Protein AF-A0A928VYR8-F1 (afdb_monomer)

InterPro domains:
  IPR002110 Ankyrin repeat [PF00023] (157-186)
  IPR002110 Ankyrin repeat [PF12796] (56-154)
  IPR002110 Ankyrin repeat [PF12796] (220-304)
  IPR002110 Ankyrin repeat [PR01415] (83-98)
  IPR002110 Ankyrin repeat [PR01415] (139-153)
  IPR002110 Ankyrin repeat [PS50088] (82-114)
  IPR002110 Ankyrin repeat [PS50088] (276-302)
  IPR002110 Ankyrin repeat [SM00248] (82-111)
  IPR002110 Ankyrin repeat [SM00248] (119-152)
  IPR002110 Ankyrin repeat [SM00248] (156-183)
  IPR002110 Ankyrin repeat [SM00248] (213-242)
  IPR002110 Ankyrin repeat [SM00248] (243-272)
  IPR002110 Ankyrin repeat [SM00248] (276-305)
  IPR036770 Ankyrin repeat-containing domain superfamily [G3DSA:1.25.40.20] (27-131)
  IPR036770 Ankyrin repeat-containing domain superfamily [G3DSA:1.25.40.20] (132-214)
  IPR036770 Ankyrin repeat-containing domain superfamily [G3DSA:1.25.40.20] (215-347)
  IPR036770 Ankyrin repeat-containing domain superfamily [SSF48403] (54-321)

Solvent-accessible surface area (backbone atoms only — not comparable to full-atom values): 17643 Å² total; per-residue (Å²): 89,64,71,30,13,60,66,35,34,60,73,58,24,64,64,40,52,84,74,50,57,77,66,60,39,52,51,40,70,75,40,28,64,57,36,23,53,48,29,48,50,31,58,58,27,64,67,41,61,56,28,43,54,37,31,53,24,22,54,71,50,35,49,71,56,36,55,49,42,47,74,74,63,40,59,49,66,39,42,23,53,70,20,39,26,27,47,34,37,6,26,34,52,49,26,60,72,38,36,50,56,34,46,77,68,66,28,61,48,66,55,44,20,69,21,97,92,47,37,34,41,23,22,58,24,34,32,30,46,31,89,64,33,87,57,35,40,59,52,49,52,53,42,42,78,69,64,27,61,57,70,49,54,22,78,62,36,40,31,26,68,50,39,12,58,81,39,58,59,30,45,52,38,41,51,74,69,65,36,71,61,67,59,47,26,74,86,64,47,32,47,55,63,74,34,46,71,74,43,32,55,52,38,53,76,73,66,39,67,70,81,60,42,61,34,56,49,43,33,58,34,25,50,70,52,39,58,70,60,44,57,58,46,60,74,73,69,49,54,59,50,43,74,42,16,39,26,46,26,35,5,25,48,64,54,27,47,72,47,38,54,50,43,47,76,69,68,31,57,57,70,38,28,33,96,43,36,50,24,22,45,27,39,6,24,29,60,16,30,46,71,42,33,54,52,37,48,76,72,67,32,62,57,76,56,60,17,67,50,100,78,46,45,23,18,50,53,29,11,49,50,32,52,71,68,60,83,52,88,95,45,40,23,70,60,43,36,53,52,46,50,50,52,53,58,60,70,72,56,132

Sequence (350 aa):
IMSAARGGHQAVYDYLYPLVDDETRRCADKHGQKEIAYAIKRKARAVNKLAEKLGDAAVYGKLAQVRQLLAEGADPNAINECGKSPLILAAMYGHMAVMGALLDAGADPNLGSDEDNSQGHTALMEVSGSFWVSNRAEAIGFLVERGADVNARNDSGQTALFAAGSHTDAVKALIAAGADVDIRDNEGNTVMMLGTWAVQQLLRRAGASEEGLNDVALVDVARQGDLAKLEELLQTGVNVNYSDGIALVAAAGEGHLAIVDRLIRSGADVNLGWKTGLTPIADAAYQGYLDVVERLLSAGANPFQRCFDDESNDALDYARTGQAEGHHPGKDHAAIIDRLSQLKASSVQP

Nearest PDB structures (foldseek):
  5le8-assembly2_B  TM=5.062E-01  e=3.956E-14  synthetic construct
  6mok-assembly1_A-2  TM=5.123E-01  e=3.867E-13  synthetic construct
  7uzu-assembly1_A  TM=4.903E-01  e=9.518E-11  Homo sapiens
  8csl-assembly1_A  TM=4.524E-01  e=2.349E-10  Homo sapiens
  5hry-assembly3_D  TM=4.138E-01  e=6.019E-06  synthetic construct

Structure (mmCIF, N/CA/C/O backbone):
data_AF-A0A928VYR8-F1
#
_entry.id   AF-A0A928VYR8-F1
#
loop_
_atom_site.group_PDB
_atom_site.id
_atom_site.type_symbol
_atom_site.label_atom_id
_atom_site.label_alt_id
_atom_site.label_comp_id
_atom_site.label_asym_id
_atom_site.label_entity_id
_atom_site.label_seq_id
_atom_site.pdbx_PDB_ins_code
_atom_site.Cartn_x
_atom_site.Cartn_y
_atom_site.Cartn_z
_atom_site.occupancy
_atom_site.B_iso_or_equiv
_atom_site.auth_seq_id
_atom_site.auth_comp_id
_atom_site.auth_asym_id
_atom_site.auth_atom_id
_atom_site.pdbx_PDB_model_num
ATOM 1 N N . ILE A 1 1 ? 14.442 -11.883 20.493 1.00 86.50 1 ILE A N 1
ATOM 2 C CA . ILE A 1 1 ? 14.281 -12.871 19.397 1.00 86.50 1 ILE A CA 1
ATOM 3 C C . ILE A 1 1 ? 14.236 -12.223 18.004 1.00 86.50 1 ILE A C 1
ATOM 5 O O . ILE A 1 1 ? 15.016 -12.625 17.150 1.00 86.50 1 ILE A O 1
ATOM 9 N N . MET A 1 2 ? 13.440 -11.169 17.775 1.00 83.94 2 MET A N 1
ATOM 10 C CA . MET A 1 2 ? 13.335 -10.511 16.457 1.00 83.94 2 MET A CA 1
ATOM 11 C C . MET A 1 2 ? 14.639 -9.878 15.943 1.00 83.94 2 MET A C 1
ATOM 13 O O . MET A 1 2 ? 14.923 -9.961 14.755 1.00 83.94 2 MET A O 1
ATOM 17 N N . SER A 1 3 ? 15.505 -9.342 16.809 1.00 84.50 3 SER A N 1
ATOM 18 C CA . SER A 1 3 ? 16.840 -8.882 16.378 1.00 84.50 3 SER A CA 1
ATOM 19 C C . SER A 1 3 ? 17.724 -10.027 15.866 1.00 84.50 3 SER A C 1
ATOM 21 O O . SER A 1 3 ? 18.484 -9.843 14.918 1.00 84.50 3 SER A O 1
ATOM 23 N N . ALA A 1 4 ? 17.600 -11.227 16.449 1.00 87.56 4 ALA A N 1
ATOM 24 C CA . ALA A 1 4 ? 18.275 -12.420 15.937 1.00 87.56 4 ALA A CA 1
ATOM 25 C C . ALA A 1 4 ? 17.691 -12.841 14.580 1.00 87.56 4 ALA A C 1
ATOM 27 O O . ALA A 1 4 ? 18.456 -13.221 13.694 1.00 87.56 4 ALA A O 1
ATOM 28 N N . ALA A 1 5 ? 16.371 -12.691 14.400 1.00 86.44 5 ALA A N 1
ATOM 29 C CA . ALA A 1 5 ? 15.699 -12.922 13.124 1.00 86.44 5 ALA A CA 1
ATOM 30 C C . ALA A 1 5 ? 16.218 -11.983 12.022 1.00 86.44 5 ALA A C 1
ATOM 32 O O . ALA A 1 5 ? 16.741 -12.453 11.017 1.00 86.44 5 ALA A O 1
ATOM 33 N N . ARG A 1 6 ? 16.209 -10.665 12.270 1.00 84.38 6 ARG A N 1
ATOM 34 C CA . ARG A 1 6 ? 16.727 -9.623 11.357 1.00 84.38 6 ARG A CA 1
ATOM 35 C C . ARG A 1 6 ? 18.206 -9.799 11.002 1.00 84.38 6 ARG A C 1
ATOM 37 O O . ARG A 1 6 ? 18.649 -9.440 9.911 1.00 84.38 6 ARG A O 1
ATOM 44 N N . GLY A 1 7 ? 18.991 -10.343 11.933 1.00 83.94 7 GLY A N 1
ATOM 45 C CA . GLY A 1 7 ? 20.395 -10.689 11.715 1.00 83.94 7 GLY A CA 1
ATOM 46 C C . GLY A 1 7 ? 20.607 -12.026 10.996 1.00 83.94 7 GLY A C 1
ATOM 47 O O . GLY A 1 7 ? 21.746 -12.363 10.669 1.00 83.94 7 GLY A O 1
ATOM 48 N N . GLY A 1 8 ? 19.554 -12.810 10.749 1.00 87.12 8 GLY A N 1
ATOM 49 C CA . GLY A 1 8 ? 19.642 -14.153 10.169 1.00 87.12 8 GLY A CA 1
ATOM 50 C C . GLY A 1 8 ? 20.411 -15.131 11.058 1.00 87.12 8 GLY A C 1
ATOM 51 O O . GLY A 1 8 ? 21.107 -16.014 10.561 1.00 87.12 8 GLY A O 1
ATOM 52 N N . HIS A 1 9 ? 20.371 -14.930 12.375 1.00 90.81 9 HIS A N 1
ATOM 53 C CA . HIS A 1 9 ? 21.040 -15.778 13.356 1.00 90.81 9 HIS A CA 1
ATOM 54 C C . HIS A 1 9 ? 20.101 -16.907 13.793 1.00 90.81 9 HIS A C 1
ATOM 56 O O . HIS A 1 9 ? 19.643 -16.913 14.935 1.00 90.81 9 HIS A O 1
ATOM 62 N N . GLN A 1 10 ? 19.828 -17.859 12.891 1.00 90.94 10 GLN A N 1
ATOM 63 C CA . GLN A 1 10 ? 18.889 -18.972 13.115 1.00 90.94 10 GLN A CA 1
ATOM 64 C C . GLN A 1 10 ? 19.117 -19.665 14.469 1.00 90.94 10 GLN A C 1
ATOM 66 O O . GLN A 1 10 ? 18.195 -19.779 15.262 1.00 90.94 10 GLN A O 1
ATOM 71 N N . ALA A 1 11 ? 20.365 -20.012 14.798 1.00 92.12 11 ALA A N 1
ATOM 72 C CA . ALA A 1 11 ? 20.688 -20.687 16.058 1.00 92.12 11 ALA A CA 1
ATOM 73 C C . ALA A 1 11 ? 20.354 -19.854 17.314 1.00 92.12 11 ALA A C 1
ATOM 75 O O . ALA A 1 11 ? 19.929 -20.399 18.329 1.00 92.12 11 ALA A O 1
ATOM 76 N N . VAL A 1 12 ? 20.534 -18.529 17.256 1.00 93.12 12 VAL A N 1
ATOM 77 C CA . VAL A 1 12 ? 20.177 -17.626 18.365 1.00 93.12 12 VAL A CA 1
ATOM 78 C C . VAL A 1 12 ? 18.660 -17.469 18.447 1.00 93.12 12 VAL A C 1
ATOM 80 O O . VAL A 1 12 ? 18.108 -17.410 19.542 1.00 93.12 12 VAL A O 1
ATOM 83 N N . TYR A 1 13 ? 17.979 -17.417 17.302 1.00 92.38 13 TYR A N 1
ATOM 84 C CA . TYR A 1 13 ? 16.523 -17.373 17.243 1.00 92.38 13 TYR A CA 1
ATOM 85 C C . TYR A 1 13 ? 15.902 -18.640 17.850 1.00 92.38 13 TYR A C 1
ATOM 87 O O . TYR A 1 13 ? 15.104 -18.519 18.775 1.00 92.38 13 TYR A O 1
ATOM 95 N N . ASP A 1 14 ? 16.339 -19.826 17.417 1.00 92.88 14 ASP A N 1
ATOM 96 C CA . ASP A 1 14 ? 15.838 -21.124 17.892 1.00 92.88 14 ASP A CA 1
ATOM 97 C C . ASP A 1 14 ? 16.074 -21.315 19.398 1.00 92.88 14 ASP A C 1
ATOM 99 O O . ASP A 1 14 ? 15.225 -21.861 20.098 1.00 92.88 14 ASP A O 1
ATOM 103 N N . TYR A 1 15 ? 17.205 -20.819 19.916 1.00 95.12 15 TYR A N 1
ATOM 104 C CA . TYR A 1 15 ? 17.504 -20.842 21.350 1.00 95.12 15 TYR A CA 1
ATOM 105 C C . TYR A 1 15 ? 16.582 -19.923 22.164 1.00 95.12 15 TYR A C 1
ATOM 107 O O . TYR A 1 15 ? 16.147 -20.286 23.255 1.00 95.12 15 TYR A O 1
ATOM 115 N N . LEU A 1 16 ? 16.286 -18.723 21.653 1.00 92.56 16 LEU A N 1
ATOM 116 C CA . LEU A 1 16 ? 15.434 -17.751 22.344 1.00 92.56 16 LEU A CA 1
ATOM 117 C C . LEU A 1 16 ? 13.939 -18.083 22.223 1.00 92.56 16 LEU A C 1
ATOM 119 O O . LEU A 1 16 ? 13.177 -17.729 23.115 1.00 92.56 16 LEU A O 1
ATOM 123 N N . TYR A 1 17 ? 13.515 -18.756 21.152 1.00 91.56 17 TYR A N 1
ATOM 124 C CA . TYR A 1 17 ? 12.115 -19.073 20.845 1.00 91.56 17 TYR A CA 1
ATOM 125 C C . TYR A 1 17 ? 11.321 -19.764 21.973 1.00 91.56 17 TYR A C 1
ATOM 127 O O . TYR A 1 17 ? 10.223 -19.300 22.288 1.00 91.56 17 TYR A O 1
ATOM 135 N N . PRO A 1 18 ? 11.826 -20.814 22.646 1.00 93.81 18 PRO A N 1
ATOM 136 C CA . PRO A 1 18 ? 11.100 -21.428 23.759 1.00 93.81 18 PRO A CA 1
ATOM 137 C C . PRO A 1 18 ? 11.124 -20.587 25.047 1.00 93.81 18 PRO A C 1
ATOM 139 O O . PRO A 1 18 ? 10.396 -20.906 25.982 1.00 93.81 18 PRO A O 1
ATOM 142 N N . LEU A 1 19 ? 11.964 -19.547 25.125 1.00 93.88 19 LEU A N 1
ATOM 143 C CA . LEU A 1 19 ? 12.176 -18.743 26.336 1.00 93.88 19 LEU A CA 1
ATOM 144 C C . LEU A 1 19 ? 11.312 -17.475 26.392 1.00 93.88 19 LEU A C 1
ATOM 146 O O . LEU A 1 19 ? 11.285 -16.815 27.428 1.00 93.88 19 LEU A O 1
ATOM 150 N N . VAL A 1 20 ? 10.647 -17.110 25.294 1.00 88.12 20 VAL A N 1
ATOM 151 C CA . VAL A 1 20 ? 9.772 -15.930 25.236 1.00 88.12 20 VAL A CA 1
ATOM 152 C C . VAL A 1 20 ? 8.334 -16.277 25.625 1.00 88.12 20 VAL A C 1
ATOM 154 O O . VAL A 1 20 ? 7.904 -17.427 25.481 1.00 88.12 20 VAL A O 1
ATOM 157 N N . ASP A 1 21 ? 7.590 -15.283 26.107 1.00 87.19 21 ASP A N 1
ATOM 158 C CA . ASP A 1 21 ? 6.158 -15.397 26.395 1.00 87.19 21 ASP A CA 1
ATOM 159 C C . ASP A 1 21 ? 5.322 -15.715 25.135 1.00 87.19 21 ASP A C 1
ATOM 161 O O . ASP A 1 21 ? 5.787 -15.597 23.997 1.00 87.19 21 ASP A O 1
ATOM 165 N N . ASP A 1 22 ? 4.075 -16.151 25.336 1.00 80.44 22 ASP A N 1
ATOM 166 C CA . ASP A 1 22 ? 3.181 -16.593 24.255 1.00 80.44 22 ASP A CA 1
ATOM 167 C C . ASP A 1 22 ? 2.814 -15.472 23.266 1.00 80.44 22 ASP A C 1
ATOM 169 O O . ASP A 1 22 ? 2.430 -15.753 22.128 1.00 80.44 22 ASP A O 1
ATOM 173 N N . GLU A 1 23 ? 2.917 -14.209 23.674 1.00 71.88 23 GLU A N 1
ATOM 174 C CA . GLU A 1 23 ? 2.618 -13.048 22.835 1.00 71.88 23 GLU A CA 1
ATOM 175 C C . GLU A 1 23 ? 3.792 -12.746 21.893 1.00 71.88 23 GLU A C 1
ATOM 177 O O . GLU A 1 23 ? 3.632 -12.705 20.670 1.00 71.88 23 GLU A O 1
ATOM 182 N N . THR A 1 24 ? 5.006 -12.690 22.439 1.00 78.12 24 THR A N 1
ATOM 183 C CA . THR A 1 24 ? 6.257 -12.593 21.682 1.00 78.12 24 THR A CA 1
ATOM 184 C C . THR A 1 24 ? 6.424 -13.782 20.734 1.00 78.12 24 THR A C 1
ATOM 186 O O . THR A 1 24 ? 6.906 -13.621 19.608 1.00 78.12 24 THR A O 1
ATOM 189 N N . ARG A 1 25 ? 5.993 -14.979 21.153 1.00 84.50 25 ARG A N 1
ATOM 190 C CA . ARG A 1 25 ? 6.019 -16.182 20.316 1.00 84.50 25 ARG A CA 1
ATOM 191 C C . ARG A 1 25 ? 5.102 -16.058 19.100 1.00 84.50 25 ARG A C 1
ATOM 193 O O . ARG A 1 25 ? 5.552 -16.342 17.997 1.00 84.50 25 ARG A O 1
ATOM 200 N N . ARG A 1 26 ? 3.884 -15.523 19.254 1.00 76.62 26 ARG A N 1
ATOM 201 C CA . ARG A 1 26 ? 2.980 -15.250 18.117 1.00 76.62 26 ARG A CA 1
ATOM 202 C C . ARG A 1 26 ? 3.593 -14.291 17.095 1.00 76.62 26 ARG A C 1
ATOM 204 O O . ARG A 1 26 ? 3.458 -14.509 15.892 1.00 76.62 26 ARG A O 1
ATOM 211 N N . CYS A 1 27 ? 4.279 -13.242 17.551 1.00 69.94 27 CYS A N 1
ATOM 212 C CA . CYS A 1 27 ? 4.993 -12.324 16.657 1.00 69.94 27 CYS A CA 1
ATOM 213 C C . CYS A 1 27 ? 6.134 -13.041 15.912 1.00 69.94 27 CYS A C 1
ATOM 215 O O . CYS A 1 27 ? 6.281 -12.919 14.691 1.00 69.94 27 CYS A O 1
ATOM 217 N N . ALA A 1 28 ? 6.903 -13.852 16.640 1.00 80.75 28 ALA A N 1
ATOM 218 C CA . ALA A 1 28 ? 7.974 -14.662 16.083 1.00 80.75 28 ALA A CA 1
ATOM 219 C C . ALA A 1 28 ? 7.455 -15.679 15.045 1.00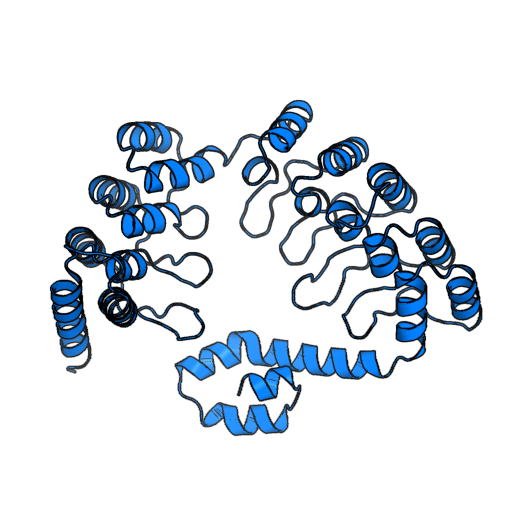 80.75 28 ALA A C 1
ATOM 221 O O . ALA A 1 28 ? 8.068 -15.802 13.987 1.00 80.75 28 ALA A O 1
ATOM 222 N N . ASP A 1 29 ? 6.313 -16.323 15.289 1.00 79.06 29 ASP A N 1
ATOM 223 C CA . ASP A 1 29 ? 5.654 -17.242 14.352 1.00 79.06 29 ASP A CA 1
ATOM 224 C C . ASP A 1 29 ? 5.202 -16.545 13.068 1.00 79.06 29 ASP A C 1
ATOM 226 O O . ASP A 1 29 ? 5.363 -17.071 11.966 1.00 79.06 29 ASP A O 1
ATOM 230 N N . LYS A 1 30 ? 4.657 -15.333 13.197 1.00 73.38 30 LYS A N 1
ATOM 231 C CA . LYS A 1 30 ? 4.101 -14.580 12.069 1.00 73.38 30 LYS A CA 1
ATOM 232 C C . LYS A 1 30 ? 5.182 -13.995 11.155 1.00 73.38 30 LYS A C 1
ATOM 234 O O . LYS A 1 30 ? 5.012 -13.977 9.933 1.00 73.38 30 LYS A O 1
ATOM 239 N N . HIS A 1 31 ? 6.285 -13.516 11.732 1.00 76.81 31 HIS A N 1
ATOM 240 C CA . HIS A 1 31 ? 7.292 -12.733 11.004 1.00 76.81 31 HIS A CA 1
ATOM 241 C C . HIS A 1 31 ? 8.704 -13.302 11.091 1.00 76.81 31 HIS A C 1
ATOM 243 O O . HIS A 1 31 ? 9.465 -13.185 10.137 1.00 76.81 31 HIS A O 1
ATOM 249 N N . GLY A 1 32 ? 9.073 -13.934 12.204 1.00 81.44 32 GLY A N 1
ATOM 250 C CA . GLY A 1 32 ? 10.455 -14.321 12.486 1.00 81.44 32 GLY A CA 1
ATOM 251 C C . GLY A 1 32 ? 11.060 -15.250 11.436 1.00 81.44 32 GLY A C 1
ATOM 252 O O . GLY A 1 32 ? 12.189 -15.024 11.015 1.00 81.44 32 GLY A O 1
ATOM 253 N N . GLN A 1 33 ? 10.299 -16.225 10.935 1.00 79.31 33 GLN A N 1
ATOM 254 C CA . GLN A 1 33 ? 10.770 -17.101 9.854 1.00 79.31 33 GLN A CA 1
ATOM 255 C C . GLN A 1 33 ? 10.998 -16.341 8.540 1.00 79.31 33 GLN A C 1
ATOM 257 O O . GLN A 1 33 ? 11.998 -16.568 7.859 1.00 79.31 33 GLN A O 1
ATOM 262 N N . LYS A 1 34 ? 10.106 -15.400 8.203 1.00 83.31 34 LYS A N 1
ATOM 263 C CA . LYS A 1 34 ? 10.259 -14.543 7.017 1.00 83.31 34 LYS A CA 1
ATOM 264 C C . LYS A 1 34 ? 11.494 -13.649 7.148 1.00 83.31 34 LYS A C 1
ATOM 266 O O . LYS A 1 34 ? 12.333 -13.644 6.258 1.00 83.31 34 LYS A O 1
ATOM 271 N N . GLU A 1 35 ? 11.651 -12.978 8.287 1.00 83.56 35 GLU A N 1
ATOM 272 C CA . GLU A 1 35 ? 12.800 -12.119 8.606 1.00 83.56 35 GLU A CA 1
ATOM 273 C C . GLU A 1 35 ? 14.136 -12.869 8.514 1.00 83.56 35 GLU A C 1
ATOM 275 O O . GLU A 1 35 ? 15.098 -12.366 7.931 1.00 83.56 35 GLU A O 1
ATOM 280 N N . ILE A 1 36 ? 14.202 -14.101 9.034 1.00 85.12 36 ILE A N 1
ATOM 281 C CA . ILE A 1 36 ? 15.411 -14.926 8.914 1.00 85.12 36 ILE A CA 1
ATOM 282 C C . ILE A 1 36 ? 15.678 -15.281 7.454 1.00 85.12 36 ILE A C 1
ATOM 284 O O . ILE A 1 36 ? 16.813 -15.137 6.992 1.00 85.12 36 ILE A O 1
ATOM 288 N N . ALA A 1 37 ? 14.652 -15.714 6.719 1.00 84.50 37 ALA A N 1
ATOM 289 C CA . ALA A 1 37 ? 14.786 -16.029 5.303 1.00 84.50 37 ALA A CA 1
ATOM 290 C C . ALA A 1 37 ? 15.308 -14.818 4.508 1.00 84.50 37 ALA A C 1
ATOM 292 O O . ALA A 1 37 ? 16.239 -14.971 3.714 1.00 84.50 37 ALA A O 1
ATOM 293 N N . TYR A 1 38 ? 14.802 -13.609 4.774 1.00 83.75 38 TYR A N 1
ATOM 294 C CA . TYR A 1 38 ? 15.296 -12.376 4.152 1.00 83.75 38 TYR A CA 1
ATOM 295 C C . TYR A 1 38 ? 16.733 -12.060 4.537 1.00 83.75 38 TYR A C 1
ATOM 297 O O . TYR A 1 38 ? 17.559 -11.786 3.668 1.00 83.75 38 TYR A O 1
ATOM 305 N N . ALA A 1 39 ? 17.084 -12.159 5.817 1.00 84.75 39 ALA A N 1
ATOM 306 C CA . ALA A 1 39 ? 18.447 -11.908 6.263 1.00 84.75 39 ALA A CA 1
ATOM 307 C C . ALA A 1 39 ? 19.456 -12.883 5.628 1.00 84.75 39 ALA A C 1
ATOM 309 O O . ALA A 1 39 ? 20.569 -12.479 5.280 1.00 84.75 39 ALA A O 1
ATOM 310 N N . ILE A 1 40 ? 19.066 -14.147 5.432 1.00 83.38 40 ILE A N 1
ATOM 311 C CA . ILE A 1 40 ? 19.859 -15.150 4.711 1.00 83.38 40 ILE A CA 1
ATOM 312 C C . ILE A 1 40 ? 19.987 -14.771 3.231 1.00 83.38 40 ILE A C 1
ATOM 314 O O . ILE A 1 40 ? 21.107 -14.730 2.716 1.00 83.38 40 ILE A O 1
ATOM 318 N N . LYS A 1 41 ? 18.876 -14.437 2.558 1.00 84.88 41 LYS A N 1
ATOM 319 C CA . LYS A 1 41 ? 18.882 -13.978 1.159 1.00 84.88 41 LYS A CA 1
ATOM 320 C C . LYS A 1 41 ? 19.785 -12.755 0.974 1.00 84.88 41 LYS A C 1
ATOM 322 O O . LYS A 1 41 ? 20.649 -12.770 0.103 1.00 84.88 41 LYS A O 1
ATOM 327 N N . ARG A 1 42 ? 19.650 -11.726 1.816 1.00 84.56 42 ARG A N 1
ATOM 328 C CA . ARG A 1 42 ? 20.462 -10.498 1.770 1.00 84.56 42 ARG A CA 1
ATOM 329 C C . ARG A 1 42 ? 21.951 -10.796 1.931 1.00 84.56 42 ARG A C 1
ATOM 331 O O . ARG A 1 42 ? 22.757 -10.311 1.144 1.00 84.56 42 ARG A O 1
ATOM 338 N N . LYS A 1 43 ? 22.321 -11.650 2.893 1.00 84.56 43 LYS A N 1
ATOM 339 C CA . LYS A 1 43 ? 23.713 -12.104 3.059 1.00 84.56 43 LYS A CA 1
ATOM 340 C C . LYS A 1 43 ? 24.231 -12.839 1.825 1.00 84.56 43 LYS A C 1
ATOM 342 O O . LYS A 1 43 ? 25.387 -12.650 1.467 1.00 84.56 43 LYS A O 1
ATOM 347 N N . ALA A 1 44 ? 23.399 -13.653 1.174 1.00 83.94 44 ALA A N 1
ATOM 348 C CA . ALA A 1 44 ? 23.775 -14.330 -0.064 1.00 83.94 44 ALA A CA 1
ATOM 349 C C . ALA A 1 44 ? 23.993 -13.334 -1.219 1.00 83.94 44 ALA A C 1
ATOM 351 O O . ALA A 1 44 ? 24.993 -13.439 -1.929 1.00 83.94 44 ALA A O 1
ATOM 352 N N . ARG A 1 45 ? 23.111 -12.335 -1.368 1.00 85.69 45 ARG A N 1
ATOM 353 C CA . ARG A 1 45 ? 23.219 -11.280 -2.394 1.00 85.69 45 ARG A CA 1
ATOM 354 C C . ARG A 1 45 ? 24.453 -10.398 -2.198 1.00 85.69 45 ARG A C 1
ATOM 356 O O . ARG A 1 45 ? 25.168 -10.170 -3.164 1.00 85.69 45 ARG A O 1
ATOM 363 N N . ALA A 1 46 ? 24.781 -10.017 -0.961 1.00 80.50 46 ALA A N 1
ATOM 364 C CA . ALA A 1 46 ? 25.951 -9.185 -0.643 1.00 80.50 46 ALA A CA 1
ATOM 365 C C . ALA A 1 46 ? 27.301 -9.800 -1.081 1.00 80.50 46 ALA A C 1
ATOM 367 O O . ALA A 1 46 ? 28.310 -9.106 -1.214 1.00 80.50 46 ALA A O 1
ATOM 368 N N . VAL A 1 47 ? 27.351 -11.116 -1.321 1.00 83.69 47 VAL A N 1
ATOM 369 C CA . VAL A 1 47 ? 28.548 -11.793 -1.848 1.00 83.69 47 VAL A CA 1
ATOM 370 C C . VAL A 1 47 ? 28.673 -11.622 -3.373 1.00 83.69 47 VAL A C 1
ATOM 372 O O . VAL A 1 47 ? 29.772 -11.760 -3.922 1.00 83.69 47 VAL A O 1
ATOM 375 N N . ASN A 1 48 ? 27.592 -11.260 -4.071 1.00 86.00 48 ASN A N 1
ATOM 376 C CA . ASN A 1 48 ? 27.557 -11.054 -5.516 1.00 86.00 48 ASN A CA 1
ATOM 377 C C . ASN A 1 48 ? 28.121 -9.682 -5.925 1.00 86.00 48 ASN A C 1
ATOM 379 O O . ASN A 1 48 ? 27.411 -8.762 -6.324 1.00 86.00 48 A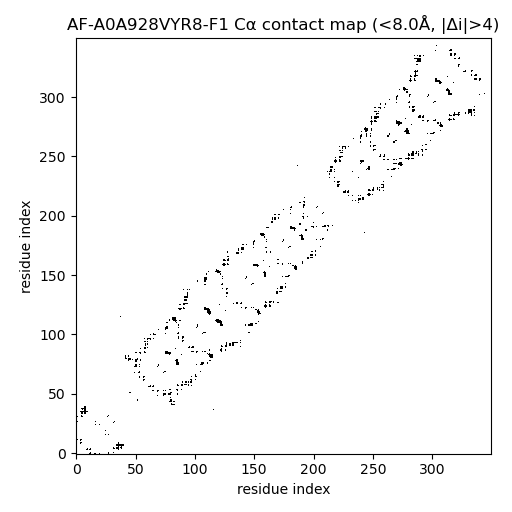SN A O 1
ATOM 383 N N . LYS A 1 49 ? 29.452 -9.567 -5.891 1.00 88.06 49 LYS A N 1
ATOM 384 C CA . LYS A 1 49 ? 30.175 -8.328 -6.224 1.00 88.06 49 LYS A CA 1
ATOM 385 C C . LYS A 1 49 ? 29.893 -7.782 -7.629 1.00 88.06 49 LYS A C 1
ATOM 387 O O . LYS A 1 49 ? 30.080 -6.587 -7.841 1.00 88.06 49 LYS A O 1
ATOM 392 N N . LEU A 1 50 ? 29.543 -8.631 -8.600 1.00 88.94 50 LEU A N 1
ATOM 393 C CA . LEU A 1 50 ? 29.231 -8.173 -9.960 1.00 88.94 50 LEU A CA 1
ATOM 394 C C . LEU A 1 50 ? 27.852 -7.513 -10.017 1.00 88.94 50 LEU A C 1
ATOM 396 O O . LEU A 1 50 ? 27.741 -6.450 -10.622 1.00 88.94 50 LEU A O 1
ATOM 400 N N . ALA A 1 51 ? 26.851 -8.085 -9.340 1.00 90.06 51 ALA A N 1
ATOM 401 C CA . ALA A 1 51 ? 25.531 -7.472 -9.211 1.00 90.06 51 ALA A CA 1
ATOM 402 C C . ALA A 1 51 ? 25.604 -6.123 -8.487 1.00 90.06 51 ALA A C 1
ATOM 404 O O . ALA A 1 51 ? 25.023 -5.156 -8.967 1.00 90.06 51 ALA A O 1
ATOM 405 N N . GLU A 1 52 ? 26.398 -6.024 -7.414 1.00 92.50 52 GLU A N 1
ATOM 406 C CA . GLU A 1 52 ? 26.612 -4.750 -6.710 1.00 92.50 52 GLU A CA 1
ATOM 407 C C . GLU A 1 52 ? 27.219 -3.682 -7.624 1.00 92.50 52 GLU A C 1
ATOM 409 O O . GLU A 1 52 ? 26.673 -2.592 -7.768 1.00 92.50 52 GLU A O 1
ATOM 414 N N . LYS A 1 53 ? 28.308 -4.007 -8.334 1.00 94.75 53 LYS A N 1
ATOM 415 C CA . LYS A 1 53 ? 28.942 -3.059 -9.266 1.00 94.75 53 LYS A CA 1
ATOM 416 C C . LYS A 1 53 ? 28.013 -2.642 -10.402 1.00 94.75 53 LYS A C 1
ATOM 418 O O . LYS A 1 53 ? 28.052 -1.486 -10.824 1.00 94.75 53 LYS A O 1
ATOM 423 N N . LEU A 1 54 ? 27.227 -3.581 -10.931 1.00 96.31 54 LEU A N 1
ATOM 424 C CA . LEU A 1 54 ? 26.272 -3.301 -11.999 1.00 96.31 54 LEU A CA 1
ATOM 425 C C . LEU A 1 54 ? 25.124 -2.427 -11.482 1.00 96.31 54 LEU A C 1
ATOM 427 O O . LEU A 1 54 ? 24.751 -1.470 -12.158 1.00 96.31 54 LEU A O 1
ATOM 431 N N . GLY A 1 55 ? 24.634 -2.701 -10.272 1.00 95.19 55 GLY A N 1
ATOM 432 C CA . GLY A 1 55 ? 23.657 -1.882 -9.563 1.00 95.19 55 GLY A CA 1
ATOM 433 C C . GLY A 1 55 ? 24.158 -0.459 -9.323 1.00 95.19 55 GLY A C 1
ATOM 434 O O . GLY A 1 55 ? 23.492 0.486 -9.731 1.00 95.19 55 GLY A O 1
ATOM 435 N N . ASP A 1 56 ? 25.365 -0.286 -8.779 1.00 95.38 56 ASP A N 1
ATOM 436 C CA . ASP A 1 56 ? 25.993 1.029 -8.585 1.00 95.38 56 ASP A CA 1
ATOM 437 C C . ASP A 1 56 ? 26.131 1.792 -9.908 1.00 95.38 56 ASP A C 1
ATOM 439 O O . ASP A 1 56 ? 25.793 2.974 -10.015 1.00 95.38 56 ASP A O 1
ATOM 443 N N . ALA A 1 57 ? 26.628 1.124 -10.952 1.00 97.38 57 ALA A N 1
ATOM 444 C CA . ALA A 1 57 ? 26.755 1.734 -12.269 1.00 97.38 57 ALA A CA 1
ATOM 445 C C . ALA A 1 57 ? 25.387 2.157 -12.828 1.00 97.38 57 ALA A C 1
ATOM 447 O O . ALA A 1 57 ? 25.301 3.205 -13.474 1.00 97.38 57 ALA A O 1
ATOM 448 N N . ALA A 1 58 ? 24.333 1.384 -12.549 1.00 97.50 58 ALA A N 1
ATOM 449 C CA . ALA A 1 58 ? 22.971 1.707 -12.937 1.00 97.50 58 ALA A CA 1
ATOM 450 C C . ALA A 1 58 ? 22.396 2.895 -12.156 1.00 97.50 58 ALA A C 1
ATOM 452 O O . ALA A 1 58 ? 21.870 3.808 -12.788 1.00 97.50 58 ALA A O 1
ATOM 453 N N . VAL A 1 59 ? 22.577 2.937 -10.831 1.00 96.19 59 VAL A N 1
ATOM 454 C CA . VAL A 1 59 ? 22.164 4.046 -9.948 1.00 96.19 59 VAL A CA 1
ATOM 455 C C . VAL A 1 59 ? 22.778 5.372 -10.379 1.00 96.19 59 VAL A C 1
ATOM 457 O O . VAL A 1 59 ? 22.097 6.388 -10.396 1.00 96.19 59 VAL A O 1
ATOM 460 N N . TYR A 1 60 ? 24.064 5.376 -10.734 1.00 96.19 60 TYR A N 1
ATOM 461 C CA . TYR A 1 60 ? 24.776 6.598 -11.119 1.00 96.19 60 TYR A CA 1
ATOM 462 C C . TYR A 1 60 ? 24.723 6.900 -12.624 1.00 96.19 60 TYR A C 1
ATOM 464 O O . TYR A 1 60 ? 25.450 7.778 -13.098 1.00 96.19 60 TYR A O 1
ATOM 472 N N . GLY A 1 61 ? 23.943 6.147 -13.404 1.00 96.44 61 GLY A N 1
ATOM 473 C CA . GLY A 1 61 ? 23.784 6.391 -14.839 1.00 96.44 61 GLY A CA 1
ATOM 474 C C . GLY A 1 61 ? 25.060 6.170 -15.663 1.00 96.44 61 GLY A C 1
ATOM 475 O O . GLY A 1 61 ? 25.215 6.737 -16.747 1.00 96.44 61 GLY A O 1
ATOM 476 N N . LYS A 1 62 ? 26.011 5.363 -15.173 1.00 98.00 62 LYS A N 1
ATOM 477 C CA . LYS A 1 62 ? 27.332 5.152 -15.790 1.00 98.00 62 LYS A CA 1
ATOM 478 C C . LYS A 1 62 ? 27.255 4.159 -16.951 1.00 98.00 62 LYS A C 1
ATOM 480 O O . LYS A 1 62 ? 27.780 3.050 -16.875 1.00 98.00 62 LYS A O 1
ATOM 485 N N . LEU A 1 63 ? 26.655 4.581 -18.064 1.00 98.12 63 LEU A N 1
ATOM 486 C CA . LEU A 1 63 ? 26.405 3.748 -19.249 1.00 98.12 63 LEU A CA 1
ATOM 487 C C . LEU A 1 63 ? 27.624 2.944 -19.732 1.00 98.12 63 LEU A C 1
ATOM 489 O O . LEU A 1 63 ? 27.499 1.763 -20.046 1.00 98.12 63 LEU A O 1
ATOM 493 N N . ALA A 1 64 ? 28.804 3.569 -19.794 1.00 97.81 64 ALA A N 1
ATOM 494 C CA . ALA A 1 64 ? 30.021 2.887 -20.237 1.00 97.81 64 ALA A CA 1
ATOM 495 C C . ALA A 1 64 ? 30.411 1.731 -19.300 1.00 97.81 64 ALA A C 1
ATOM 497 O O . ALA A 1 64 ? 30.784 0.660 -19.772 1.00 97.81 64 ALA A O 1
ATOM 498 N N . GLN A 1 65 ? 30.267 1.926 -17.984 1.00 97.69 65 GLN A N 1
ATOM 499 C CA . GLN A 1 65 ? 30.551 0.889 -16.990 1.00 97.69 65 GLN A CA 1
ATOM 500 C C . GLN A 1 65 ? 29.510 -0.226 -17.036 1.00 97.69 65 GLN A C 1
ATOM 502 O O . GLN A 1 65 ? 29.883 -1.391 -16.986 1.00 97.69 65 GLN A O 1
ATOM 507 N N . VAL A 1 66 ? 28.228 0.110 -17.212 1.00 98.25 66 VAL A N 1
ATOM 508 C CA . VAL A 1 66 ? 27.158 -0.885 -17.395 1.00 98.25 66 VAL A CA 1
ATOM 509 C C . VAL A 1 66 ? 27.466 -1.790 -18.589 1.00 98.25 66 VAL A C 1
ATOM 511 O O . VAL A 1 66 ? 27.490 -3.006 -18.445 1.00 98.25 66 VAL A O 1
ATOM 514 N N . ARG A 1 67 ? 27.791 -1.216 -19.755 1.00 98.00 67 ARG A N 1
ATOM 515 C CA . ARG A 1 67 ? 28.133 -2.002 -20.955 1.00 98.00 67 ARG A CA 1
ATOM 516 C C . ARG A 1 67 ? 29.365 -2.879 -20.752 1.00 98.00 67 ARG A C 1
ATOM 518 O O . ARG A 1 67 ? 29.373 -4.016 -21.211 1.00 98.00 67 ARG A O 1
ATOM 525 N N . GLN A 1 68 ? 30.386 -2.359 -20.073 1.00 97.62 68 GLN A N 1
ATOM 526 C CA . GLN A 1 68 ? 31.579 -3.132 -19.745 1.00 97.62 68 GLN A CA 1
ATOM 527 C C . GLN A 1 68 ? 31.239 -4.325 -18.840 1.00 97.62 68 GLN A C 1
ATOM 529 O O . GLN A 1 68 ? 31.612 -5.446 -19.161 1.00 97.62 68 GLN A O 1
ATOM 534 N N . LEU A 1 69 ? 30.503 -4.103 -17.748 1.00 97.00 69 LEU A N 1
ATOM 535 C CA . LEU A 1 69 ? 30.138 -5.152 -16.791 1.00 97.00 69 LEU A CA 1
ATOM 536 C C . LEU A 1 69 ? 29.259 -6.236 -17.432 1.00 97.00 69 LEU A C 1
ATOM 538 O O . LEU A 1 69 ? 29.476 -7.420 -17.191 1.00 97.00 69 LEU A O 1
ATOM 542 N N . LEU A 1 70 ? 28.320 -5.851 -18.300 1.00 96.75 70 LEU A N 1
ATOM 543 C CA . LEU A 1 70 ? 27.519 -6.800 -19.081 1.00 96.75 70 LEU A CA 1
ATOM 544 C C . LEU A 1 70 ? 28.396 -7.629 -20.035 1.00 96.75 70 LEU A C 1
ATOM 546 O O . LEU A 1 70 ? 28.217 -8.839 -20.142 1.00 96.75 70 LEU A O 1
ATOM 550 N N . ALA A 1 71 ? 29.392 -7.013 -20.683 1.00 95.75 71 ALA A N 1
ATOM 551 C CA . ALA A 1 71 ? 30.353 -7.724 -21.531 1.00 95.75 71 ALA A CA 1
ATOM 552 C C . ALA A 1 71 ? 31.291 -8.656 -20.736 1.00 95.75 71 ALA A C 1
ATOM 554 O O . ALA A 1 71 ? 31.741 -9.670 -21.265 1.00 95.75 71 ALA A O 1
ATOM 555 N N . GLU A 1 72 ? 31.558 -8.342 -19.465 1.00 95.00 72 GLU A N 1
ATOM 556 C CA . GLU A 1 72 ? 32.271 -9.208 -18.514 1.00 95.00 72 GLU A CA 1
ATOM 557 C C . GLU A 1 72 ? 31.400 -10.372 -17.992 1.00 95.00 72 GLU A C 1
ATOM 559 O O . GLU A 1 72 ? 31.892 -11.220 -17.247 1.00 95.00 72 GLU A O 1
ATOM 564 N N . GLY A 1 73 ? 30.128 -10.448 -18.402 1.00 92.75 73 GLY A N 1
ATOM 565 C CA . GLY A 1 73 ? 29.202 -11.519 -18.039 1.00 92.75 73 GLY A CA 1
ATOM 566 C C . GLY A 1 73 ? 28.397 -11.255 -16.767 1.00 92.75 73 GLY A C 1
ATOM 567 O O . GLY A 1 73 ? 27.887 -12.204 -16.173 1.00 92.75 73 GLY A O 1
ATOM 568 N N . ALA A 1 74 ? 28.286 -9.998 -16.320 1.00 95.06 74 ALA A N 1
ATOM 569 C CA . ALA A 1 74 ? 27.345 -9.652 -15.260 1.00 95.06 74 ALA A CA 1
ATOM 570 C C . ALA A 1 74 ? 25.910 -9.953 -15.719 1.00 95.06 74 ALA A C 1
ATOM 572 O O . ALA A 1 74 ? 25.487 -9.509 -16.786 1.00 95.06 74 ALA A O 1
ATOM 573 N N . ASP A 1 75 ? 25.170 -10.701 -14.904 1.00 95.69 75 ASP A N 1
ATOM 574 C CA . ASP A 1 75 ? 23.769 -11.016 -15.168 1.00 95.69 75 ASP A CA 1
ATOM 575 C C . ASP A 1 75 ? 22.908 -9.744 -15.013 1.00 95.69 75 ASP A C 1
ATOM 577 O O . ASP A 1 75 ? 22.868 -9.174 -13.916 1.00 95.69 75 ASP A O 1
ATOM 581 N N . PRO A 1 76 ? 22.217 -9.279 -16.075 1.00 96.25 76 PRO A N 1
ATOM 582 C CA . PRO A 1 76 ? 21.385 -8.076 -16.025 1.00 96.25 76 PRO A CA 1
ATOM 583 C C . PRO A 1 76 ? 20.175 -8.199 -15.085 1.00 96.25 76 PRO A C 1
ATOM 585 O O . PRO A 1 76 ? 19.584 -7.176 -14.738 1.00 96.25 76 PRO A O 1
ATOM 588 N N . ASN A 1 77 ? 19.820 -9.417 -14.664 1.00 96.62 77 ASN A N 1
ATOM 589 C CA . ASN A 1 77 ? 18.709 -9.707 -13.756 1.00 96.62 77 ASN A CA 1
ATOM 590 C C . ASN A 1 77 ? 19.157 -9.985 -12.315 1.00 96.62 77 ASN A C 1
ATOM 592 O O . ASN A 1 77 ? 18.318 -10.188 -11.435 1.00 96.62 77 ASN A O 1
ATOM 596 N N . ALA A 1 78 ? 20.463 -9.981 -12.039 1.00 93.00 78 ALA A N 1
ATOM 597 C CA . ALA A 1 78 ? 20.952 -10.226 -10.692 1.00 93.00 78 ALA A CA 1
ATOM 598 C C . ALA A 1 78 ? 20.587 -9.064 -9.758 1.00 93.00 78 ALA A C 1
ATOM 600 O O . ALA A 1 78 ? 21.031 -7.934 -9.947 1.00 93.00 78 ALA A O 1
ATOM 601 N N . ILE A 1 79 ? 19.800 -9.356 -8.723 1.00 91.19 79 ILE A N 1
ATOM 602 C CA . ILE A 1 79 ? 19.413 -8.379 -7.703 1.00 91.19 79 ILE A CA 1
ATOM 603 C C . ILE A 1 79 ? 20.554 -8.107 -6.711 1.00 91.19 79 ILE A C 1
ATOM 605 O O . ILE A 1 79 ? 21.276 -9.026 -6.311 1.00 91.19 79 ILE A O 1
ATOM 609 N N . ASN A 1 80 ? 20.698 -6.847 -6.300 1.00 90.19 80 ASN A N 1
ATOM 610 C CA . ASN A 1 80 ? 21.692 -6.416 -5.312 1.00 90.19 80 ASN A CA 1
ATOM 611 C C . ASN A 1 80 ? 21.276 -6.758 -3.866 1.00 90.19 80 ASN A C 1
ATOM 613 O O . ASN A 1 80 ? 20.223 -7.357 -3.624 1.00 90.19 80 ASN A O 1
ATOM 617 N N . GLU A 1 81 ? 22.079 -6.363 -2.878 1.00 86.44 81 GLU A N 1
ATOM 618 C CA . GLU A 1 81 ? 21.806 -6.588 -1.455 1.00 86.44 81 GLU A CA 1
ATOM 619 C C . GLU A 1 81 ? 20.459 -6.009 -1.003 1.00 86.44 81 GLU A C 1
ATOM 621 O O . GLU A 1 81 ? 19.779 -6.617 -0.174 1.00 86.44 81 GLU A O 1
ATOM 626 N N . CYS A 1 82 ? 20.026 -4.903 -1.613 1.00 85.31 82 CYS A N 1
ATOM 627 C CA . CYS A 1 82 ? 18.728 -4.278 -1.365 1.00 85.31 82 CYS A CA 1
ATOM 628 C C . CYS A 1 82 ? 17.563 -5.008 -2.049 1.00 85.31 82 CYS A C 1
ATOM 630 O O . CYS A 1 82 ? 16.418 -4.644 -1.829 1.00 85.31 82 CYS A O 1
ATOM 632 N N . GLY A 1 83 ? 17.822 -6.025 -2.876 1.00 90.94 83 GLY A N 1
ATOM 633 C CA . GLY A 1 83 ? 16.782 -6.781 -3.576 1.00 90.94 83 GLY A CA 1
ATOM 634 C C . GLY A 1 83 ? 16.282 -6.140 -4.864 1.00 90.94 83 GLY A C 1
ATOM 635 O O . GLY A 1 83 ? 15.203 -6.495 -5.327 1.00 90.94 83 GLY A O 1
ATOM 636 N N . LYS A 1 84 ? 17.046 -5.223 -5.464 1.00 93.94 84 LYS A N 1
ATOM 637 C CA . LYS A 1 84 ? 16.670 -4.531 -6.703 1.00 93.94 84 LYS A CA 1
ATOM 638 C C . LYS A 1 84 ? 17.538 -4.977 -7.869 1.00 93.94 84 LYS A C 1
ATOM 640 O O . LYS A 1 84 ? 18.748 -5.140 -7.720 1.00 93.94 84 LYS A O 1
ATOM 645 N N . SER A 1 85 ? 16.921 -5.150 -9.035 1.00 96.06 85 SER A N 1
ATOM 646 C CA . SER A 1 85 ? 17.650 -5.399 -10.278 1.00 96.06 85 SER A CA 1
ATOM 647 C C . SER A 1 85 ? 18.319 -4.108 -10.774 1.00 96.06 85 SER A C 1
ATOM 649 O O . SER A 1 85 ? 17.845 -3.006 -10.469 1.00 96.06 85 SER A O 1
ATOM 651 N N . PRO A 1 86 ? 19.387 -4.199 -11.584 1.00 97.44 86 PRO A N 1
ATOM 652 C CA . PRO A 1 86 ? 19.987 -3.037 -12.231 1.00 97.44 86 PRO A CA 1
ATOM 653 C C . PRO A 1 86 ? 18.968 -2.207 -13.019 1.00 97.44 86 PRO A C 1
ATOM 655 O O . PRO A 1 86 ? 19.065 -0.981 -13.049 1.00 97.44 86 PRO A O 1
ATOM 658 N N . LEU A 1 87 ? 17.972 -2.861 -13.631 1.00 98.50 87 LEU A N 1
ATOM 659 C CA . LEU A 1 87 ? 16.926 -2.176 -14.384 1.00 98.50 87 LEU A CA 1
ATOM 660 C C . LEU A 1 87 ? 16.023 -1.355 -13.462 1.00 98.50 87 LEU A C 1
ATOM 662 O O . LEU A 1 87 ? 15.797 -0.185 -13.757 1.00 98.50 87 LEU A O 1
ATOM 666 N N . ILE A 1 88 ? 15.580 -1.926 -12.334 1.00 97.38 88 ILE A N 1
ATOM 667 C CA . ILE A 1 88 ? 14.818 -1.207 -11.301 1.00 97.38 88 ILE A CA 1
ATOM 668 C C . ILE A 1 88 ? 15.594 0.025 -10.814 1.00 97.38 88 ILE A C 1
ATOM 670 O O . ILE A 1 88 ? 15.038 1.119 -10.725 1.00 97.38 88 ILE A O 1
ATOM 674 N N . LEU A 1 89 ? 16.891 -0.133 -10.537 1.00 96.62 89 LEU A N 1
ATOM 675 C CA . LEU A 1 89 ? 17.740 0.963 -10.070 1.00 96.62 89 LEU A CA 1
ATOM 676 C C . LEU A 1 89 ? 17.868 2.070 -11.127 1.00 96.62 89 LEU A C 1
ATOM 678 O O . LEU A 1 89 ? 17.677 3.241 -10.813 1.00 96.62 89 LEU A O 1
ATOM 682 N N . ALA A 1 90 ? 18.123 1.725 -12.391 1.00 97.56 90 ALA A N 1
ATOM 683 C CA . ALA A 1 90 ? 18.175 2.709 -13.474 1.00 97.56 90 ALA A CA 1
ATOM 684 C C . ALA A 1 90 ? 16.829 3.432 -13.680 1.00 97.56 90 ALA A C 1
ATOM 686 O O . ALA A 1 90 ? 16.815 4.638 -13.938 1.00 97.56 90 ALA A O 1
ATOM 687 N N . ALA A 1 91 ? 15.714 2.709 -13.537 1.00 97.31 91 ALA A N 1
ATOM 688 C CA . ALA A 1 91 ? 14.351 3.233 -13.591 1.00 97.31 91 ALA A CA 1
ATOM 689 C C . ALA A 1 91 ? 14.082 4.267 -12.491 1.00 97.31 91 ALA A C 1
ATOM 691 O O . ALA A 1 91 ? 13.631 5.376 -12.779 1.00 97.31 91 ALA A O 1
ATOM 692 N N . MET A 1 92 ? 14.444 3.944 -11.249 1.00 94.44 92 MET A N 1
ATOM 693 C CA . MET A 1 92 ? 14.271 4.822 -10.091 1.00 94.44 92 MET A CA 1
ATOM 694 C C . MET A 1 92 ? 14.934 6.193 -10.278 1.00 94.44 92 MET A C 1
ATOM 696 O O . MET A 1 92 ? 14.405 7.197 -9.808 1.00 94.44 92 MET A O 1
ATOM 700 N N . TYR A 1 93 ? 16.060 6.261 -10.990 1.00 94.19 93 TYR A N 1
ATOM 701 C CA . TYR A 1 93 ? 16.790 7.509 -11.248 1.00 94.19 93 TYR A CA 1
ATOM 702 C C . TYR A 1 93 ? 16.588 8.068 -12.667 1.00 94.19 93 TYR A C 1
ATOM 704 O O . TYR A 1 93 ? 17.209 9.064 -13.038 1.00 94.19 93 TYR A O 1
ATOM 712 N N . GLY A 1 94 ? 15.712 7.461 -13.474 1.00 94.62 94 GLY A N 1
ATOM 713 C CA . GLY A 1 94 ? 15.364 7.956 -14.810 1.00 94.62 94 GLY A CA 1
ATOM 714 C C . GLY A 1 94 ? 16.498 7.841 -15.833 1.00 94.62 94 GLY A C 1
ATOM 715 O O . GLY A 1 94 ? 16.549 8.589 -16.811 1.00 94.62 94 GLY A O 1
ATOM 716 N N . HIS A 1 95 ? 17.441 6.919 -15.635 1.00 96.81 95 HIS A N 1
ATOM 717 C CA . HIS A 1 95 ? 18.592 6.742 -16.515 1.00 96.81 95 HIS A CA 1
ATOM 718 C C . HIS A 1 95 ? 18.229 5.946 -17.778 1.00 96.81 95 HIS A C 1
ATOM 720 O O . HIS A 1 95 ? 18.644 4.803 -17.960 1.00 96.81 95 HIS A O 1
ATOM 726 N N . MET A 1 96 ? 17.489 6.583 -18.693 1.00 96.19 96 MET A N 1
ATOM 727 C CA . MET A 1 96 ? 16.973 5.996 -19.945 1.00 96.19 96 MET A CA 1
ATOM 728 C C . MET A 1 96 ? 18.010 5.211 -20.748 1.00 96.19 96 MET A C 1
ATOM 730 O O . MET A 1 96 ? 17.772 4.072 -21.142 1.00 96.19 96 MET A O 1
ATOM 734 N N . ALA A 1 97 ? 19.188 5.798 -20.972 1.00 97.75 97 ALA A N 1
ATOM 735 C CA . ALA A 1 97 ? 20.229 5.152 -21.766 1.00 97.75 97 ALA A CA 1
ATOM 736 C C . ALA A 1 97 ? 20.762 3.871 -21.101 1.00 97.75 97 ALA A C 1
ATOM 738 O O . ALA A 1 97 ? 21.130 2.920 -21.793 1.00 97.75 97 ALA A O 1
ATOM 739 N N . VAL A 1 98 ? 20.792 3.841 -19.765 1.00 98.38 98 VAL A N 1
ATOM 740 C CA . VAL A 1 98 ? 21.159 2.649 -18.997 1.00 98.38 98 VAL A CA 1
ATOM 741 C C . VAL A 1 98 ? 20.043 1.612 -19.047 1.00 98.38 98 VAL A C 1
ATOM 743 O O . VAL A 1 98 ? 20.342 0.453 -19.321 1.00 98.38 98 VAL A O 1
ATOM 746 N N . MET A 1 99 ? 18.780 2.013 -18.860 1.00 98.44 99 MET A N 1
ATOM 747 C CA . MET A 1 99 ? 17.635 1.103 -18.998 1.00 98.44 99 MET A CA 1
ATOM 748 C C . MET A 1 99 ? 17.648 0.409 -20.361 1.00 98.44 99 MET A C 1
ATOM 750 O O . MET A 1 99 ? 17.542 -0.811 -20.429 1.00 98.44 99 MET A O 1
ATOM 754 N N . GLY A 1 100 ? 17.874 1.166 -21.439 1.00 98.25 100 GLY A N 1
ATOM 755 C CA . GLY A 1 100 ? 18.003 0.600 -22.778 1.00 98.25 100 GLY A CA 1
ATOM 756 C C . GLY A 1 100 ? 19.137 -0.412 -22.890 1.00 98.25 100 GLY A C 1
ATOM 757 O O . GLY A 1 100 ? 18.902 -1.516 -23.361 1.00 98.25 100 GLY A O 1
ATOM 758 N N . ALA A 1 101 ? 20.336 -0.091 -22.395 1.00 98.31 101 ALA A N 1
ATOM 759 C CA . ALA A 1 101 ? 21.463 -1.024 -22.438 1.00 98.31 101 ALA A CA 1
ATOM 760 C C . ALA A 1 101 ? 21.217 -2.320 -21.645 1.00 98.31 101 ALA A C 1
ATOM 762 O O . ALA A 1 101 ? 21.676 -3.378 -22.067 1.00 98.31 101 ALA A O 1
ATOM 763 N N . LEU A 1 102 ? 20.505 -2.241 -20.518 1.00 98.56 102 LEU A N 1
ATOM 764 C CA . LEU A 1 102 ? 20.141 -3.404 -19.707 1.00 98.56 102 LEU A CA 1
ATOM 765 C C . LEU A 1 102 ? 19.090 -4.273 -20.408 1.00 98.56 102 LEU A C 1
ATOM 767 O O . LEU A 1 102 ? 19.260 -5.486 -20.491 1.00 98.56 102 LEU A O 1
ATOM 771 N N . LEU A 1 103 ? 18.044 -3.659 -20.964 1.00 98.50 103 LEU A N 1
ATOM 772 C CA . LEU A 1 103 ? 17.001 -4.358 -21.724 1.00 98.50 103 LEU A CA 1
ATOM 773 C C . LEU A 1 103 ? 17.567 -5.011 -22.990 1.00 98.50 103 LEU A C 1
ATOM 775 O O . LEU A 1 103 ? 17.258 -6.163 -23.278 1.00 98.50 103 LEU A O 1
ATOM 779 N N . ASP A 1 104 ? 18.457 -4.319 -23.708 1.00 97.94 104 ASP A N 1
ATOM 780 C CA . ASP A 1 104 ? 19.150 -4.865 -24.883 1.00 97.94 104 ASP A CA 1
ATOM 781 C C . ASP A 1 104 ? 20.033 -6.077 -24.515 1.00 97.94 104 ASP A C 1
ATOM 783 O O . ASP A 1 104 ? 20.286 -6.941 -25.354 1.00 97.94 104 ASP A O 1
ATOM 787 N N . ALA A 1 105 ? 20.494 -6.154 -23.261 1.00 97.56 105 ALA A N 1
ATOM 788 C CA . ALA A 1 105 ? 21.255 -7.279 -22.721 1.00 97.56 105 ALA A CA 1
ATOM 789 C C . ALA A 1 105 ? 20.377 -8.397 -22.123 1.00 97.56 105 ALA A C 1
ATOM 791 O O . ALA A 1 105 ? 20.919 -9.384 -21.631 1.00 97.56 105 ALA A O 1
ATOM 792 N N . GLY A 1 106 ? 19.046 -8.274 -22.181 1.00 97.56 106 GLY A N 1
ATOM 793 C CA . GLY A 1 106 ? 18.109 -9.289 -21.692 1.00 97.56 106 GLY A CA 1
ATOM 794 C C . GLY A 1 106 ? 17.659 -9.109 -20.240 1.00 97.56 106 GLY A C 1
ATOM 795 O O . GLY A 1 106 ? 17.246 -10.086 -19.613 1.00 97.56 106 GLY A O 1
ATOM 796 N N . ALA A 1 107 ? 17.736 -7.893 -19.688 1.00 98.25 107 ALA A N 1
ATOM 797 C CA . ALA A 1 107 ? 17.029 -7.583 -18.446 1.00 98.25 107 ALA A CA 1
ATOM 798 C C . ALA A 1 107 ? 15.519 -7.811 -18.627 1.00 98.25 107 ALA A C 1
ATOM 800 O O . ALA A 1 107 ? 14.940 -7.363 -19.617 1.00 98.25 107 ALA A O 1
ATOM 801 N N . ASP A 1 108 ? 14.885 -8.474 -17.668 1.00 98.25 108 ASP A N 1
ATOM 802 C CA . ASP A 1 108 ? 13.442 -8.679 -17.631 1.00 98.25 108 ASP A CA 1
ATOM 803 C C . ASP A 1 108 ? 12.756 -7.415 -17.073 1.00 98.25 108 ASP A C 1
ATOM 805 O O . ASP A 1 108 ? 12.968 -7.068 -15.905 1.00 98.25 108 ASP A O 1
ATOM 809 N N . PRO A 1 109 ? 11.935 -6.701 -17.870 1.00 97.88 109 PRO A N 1
ATOM 810 C CA . PRO A 1 109 ? 11.224 -5.506 -17.413 1.00 97.88 109 PRO A CA 1
ATOM 811 C C . PRO A 1 109 ? 10.178 -5.783 -16.326 1.00 97.88 109 PRO A C 1
ATOM 813 O O . PRO A 1 109 ? 9.769 -4.850 -15.630 1.00 97.88 109 PRO A O 1
ATOM 816 N N . ASN A 1 110 ? 9.764 -7.042 -16.169 1.00 98.12 110 ASN A N 1
ATOM 817 C CA . ASN A 1 110 ? 8.736 -7.478 -15.227 1.00 98.12 110 ASN A CA 1
ATOM 818 C C . ASN A 1 110 ? 9.317 -8.138 -13.976 1.00 98.12 110 ASN A C 1
ATOM 820 O O . ASN A 1 110 ? 8.563 -8.572 -13.104 1.00 98.12 110 ASN A O 1
ATOM 824 N N . LEU A 1 111 ? 10.646 -8.190 -13.856 1.00 96.56 111 LEU A N 1
ATOM 825 C CA . LEU A 1 111 ? 11.297 -8.657 -12.643 1.00 96.56 111 LEU A CA 1
ATOM 826 C C . LEU A 1 111 ? 10.971 -7.700 -11.491 1.00 96.56 111 LEU A C 1
ATOM 828 O O . LEU A 1 111 ? 11.399 -6.544 -11.494 1.00 96.56 111 LEU A O 1
ATOM 832 N N . GLY A 1 112 ? 10.208 -8.194 -10.519 1.00 94.62 112 GLY A N 1
ATOM 833 C CA . GLY A 1 112 ? 9.886 -7.477 -9.291 1.00 94.62 112 GLY A CA 1
ATOM 834 C C . GLY A 1 112 ? 11.052 -7.461 -8.302 1.00 94.62 112 GLY A C 1
ATOM 835 O O . GLY A 1 112 ? 11.894 -8.363 -8.294 1.00 94.62 112 GLY A O 1
ATOM 836 N N . SER A 1 113 ? 11.103 -6.437 -7.454 1.00 93.44 113 SER A N 1
ATOM 837 C CA . SER A 1 113 ? 12.059 -6.379 -6.349 1.00 93.44 113 SER A CA 1
ATOM 838 C C . SER A 1 113 ? 11.769 -7.469 -5.299 1.00 93.44 113 SER A C 1
ATOM 840 O O . SER A 1 113 ? 10.639 -7.926 -5.130 1.00 93.44 113 SER A O 1
ATOM 842 N N . ASP A 1 114 ? 12.803 -7.863 -4.561 1.00 87.06 114 ASP A N 1
ATOM 843 C CA . ASP A 1 114 ? 12.738 -8.736 -3.375 1.00 87.06 114 ASP A CA 1
ATOM 844 C C . ASP A 1 114 ? 13.264 -7.937 -2.160 1.00 87.06 114 ASP A C 1
ATOM 846 O O . ASP A 1 114 ? 14.183 -8.375 -1.451 1.00 87.06 114 ASP A O 1
ATOM 850 N N . GLU A 1 115 ? 12.761 -6.698 -2.023 1.00 82.56 115 GLU A N 1
ATOM 851 C CA . GLU A 1 115 ? 13.018 -5.746 -0.928 1.00 82.56 115 GLU A CA 1
ATOM 852 C C . GLU A 1 115 ? 11.832 -5.727 0.044 1.00 82.56 115 GLU A C 1
ATOM 854 O O . GLU A 1 115 ? 10.693 -5.556 -0.375 1.00 82.56 115 GLU A O 1
ATOM 859 N N . ASP A 1 116 ? 12.087 -5.827 1.349 1.00 70.25 116 ASP A N 1
ATOM 860 C CA . ASP A 1 116 ? 11.066 -6.020 2.393 1.00 70.25 116 ASP A CA 1
ATOM 861 C C . ASP A 1 116 ? 9.859 -5.062 2.327 1.00 70.25 116 ASP A C 1
ATOM 863 O O . ASP A 1 116 ? 8.737 -5.476 2.608 1.00 70.25 116 ASP A O 1
ATOM 867 N N . ASN A 1 117 ? 10.072 -3.798 1.956 1.00 70.50 117 ASN A N 1
ATOM 868 C CA . ASN A 1 117 ? 9.043 -2.752 1.921 1.00 70.50 117 ASN A CA 1
ATOM 869 C C . ASN A 1 117 ? 8.516 -2.427 0.511 1.00 70.50 117 ASN A C 1
ATOM 871 O O . ASN A 1 117 ? 7.645 -1.568 0.383 1.00 70.50 117 ASN A O 1
ATOM 875 N N . SER A 1 118 ? 9.047 -3.070 -0.531 1.00 79.69 118 SER A N 1
ATOM 876 C CA . SER A 1 118 ? 8.686 -2.802 -1.926 1.00 79.69 118 SER A CA 1
ATOM 877 C C . SER A 1 118 ? 8.551 -4.085 -2.753 1.00 79.69 118 SER A C 1
ATOM 879 O O . SER A 1 118 ? 8.689 -4.047 -3.970 1.00 79.69 118 SER A O 1
ATOM 881 N N . GLN A 1 119 ? 8.283 -5.237 -2.127 1.00 87.25 119 GLN A N 1
ATOM 882 C CA . GLN A 1 119 ? 8.284 -6.526 -2.829 1.00 87.25 119 GLN A CA 1
ATOM 883 C C . GLN A 1 119 ? 7.370 -6.554 -4.043 1.00 87.25 119 GLN A C 1
ATOM 885 O O . GLN A 1 119 ? 6.229 -6.092 -4.008 1.00 87.25 119 GLN A O 1
ATOM 890 N N . GLY A 1 120 ? 7.896 -7.115 -5.126 1.00 93.75 120 GLY A N 1
ATOM 891 C CA . GLY A 1 120 ? 7.211 -7.183 -6.406 1.00 93.75 120 GLY A CA 1
ATOM 892 C C . GLY A 1 120 ? 7.226 -5.866 -7.185 1.00 93.75 120 GLY A C 1
ATOM 893 O O . GLY A 1 120 ? 6.647 -5.815 -8.266 1.00 93.75 120 GLY A O 1
ATOM 894 N N . HIS A 1 121 ? 7.890 -4.807 -6.699 1.00 95.94 121 HIS A N 1
ATOM 895 C CA . HIS A 1 121 ? 8.002 -3.556 -7.451 1.00 95.94 121 HIS A CA 1
ATOM 896 C C . HIS A 1 121 ? 8.818 -3.752 -8.727 1.00 95.94 121 HIS A C 1
ATOM 898 O O . HIS A 1 121 ? 9.995 -4.108 -8.674 1.00 95.94 121 HIS A O 1
ATOM 904 N N . THR A 1 122 ? 8.198 -3.499 -9.878 1.00 97.88 122 THR A N 1
ATOM 905 C CA . THR A 1 122 ? 8.858 -3.560 -11.187 1.00 97.88 122 THR A CA 1
ATOM 906 C C . THR A 1 122 ? 9.515 -2.227 -11.540 1.00 97.88 122 THR A C 1
ATOM 908 O O . THR A 1 122 ? 9.241 -1.185 -10.935 1.00 97.88 122 THR A O 1
ATOM 911 N N . ALA A 1 123 ? 10.346 -2.222 -12.585 1.00 97.75 123 ALA A N 1
ATOM 912 C CA . ALA A 1 123 ? 10.945 -0.990 -13.100 1.00 97.75 123 ALA A CA 1
ATOM 913 C C . ALA A 1 123 ? 9.886 0.063 -13.486 1.00 97.75 123 ALA A C 1
ATOM 915 O O . ALA A 1 123 ? 10.092 1.258 -13.271 1.00 97.75 123 ALA A O 1
ATOM 916 N N . LEU A 1 124 ? 8.731 -0.370 -14.006 1.00 98.31 124 LEU A N 1
ATOM 917 C CA . LEU A 1 124 ? 7.639 0.526 -14.386 1.00 98.31 124 LEU A CA 1
ATOM 918 C C . LEU A 1 124 ? 6.978 1.190 -13.168 1.00 98.31 124 LEU A C 1
ATOM 920 O O . LEU A 1 124 ? 6.670 2.384 -13.217 1.00 98.31 124 LEU A O 1
ATOM 924 N N . MET A 1 125 ? 6.793 0.452 -12.070 1.00 98.00 125 MET A N 1
ATOM 925 C CA . MET A 1 125 ? 6.266 1.005 -10.815 1.00 98.00 125 MET A CA 1
ATOM 926 C C . MET A 1 125 ? 7.214 2.058 -10.237 1.00 98.00 125 MET A C 1
ATOM 928 O O . MET A 1 125 ? 6.779 3.153 -9.880 1.00 98.00 125 MET A O 1
ATOM 932 N N . GLU A 1 126 ? 8.515 1.769 -10.227 1.00 96.25 126 GLU A N 1
ATOM 933 C CA . GLU A 1 126 ? 9.533 2.675 -9.685 1.00 96.25 126 GLU A CA 1
ATOM 934 C C . GLU A 1 126 ? 9.678 3.956 -10.510 1.00 96.25 126 GLU A C 1
ATOM 936 O O . GLU A 1 126 ? 9.724 5.051 -9.948 1.00 96.25 126 GLU A O 1
ATOM 941 N N . VAL A 1 127 ? 9.652 3.865 -11.846 1.00 96.94 127 VAL A N 1
ATOM 942 C CA . VAL A 1 127 ? 9.575 5.066 -12.698 1.00 96.94 127 VAL A CA 1
ATOM 943 C C . VAL A 1 127 ? 8.314 5.863 -12.385 1.00 96.94 127 VAL A C 1
ATOM 945 O O . VAL A 1 127 ? 8.374 7.086 -12.313 1.00 96.94 127 VAL A O 1
ATOM 948 N N . SER A 1 128 ? 7.176 5.197 -12.189 1.00 97.00 128 SER A N 1
ATOM 949 C CA . SER A 1 128 ? 5.891 5.869 -11.986 1.00 97.00 128 SER A CA 1
ATOM 950 C C . SER A 1 128 ? 5.852 6.665 -10.679 1.00 97.00 128 SER A C 1
ATOM 952 O O . SER A 1 128 ? 5.380 7.801 -10.696 1.00 97.00 128 SER A O 1
ATOM 954 N N . GLY A 1 129 ? 6.426 6.149 -9.587 1.00 94.69 129 GLY A N 1
ATOM 955 C CA . GLY A 1 129 ? 6.407 6.793 -8.264 1.00 94.69 129 GLY A CA 1
ATOM 956 C C . GLY A 1 129 ? 7.654 7.586 -7.853 1.00 94.69 129 GLY A C 1
ATOM 957 O O . GLY A 1 129 ? 7.614 8.324 -6.873 1.00 94.69 129 GLY A O 1
ATOM 958 N N . SER A 1 130 ? 8.781 7.465 -8.564 1.00 92.88 130 SER A N 1
ATOM 959 C CA . SER A 1 130 ? 10.049 8.055 -8.103 1.00 92.88 130 SER A CA 1
ATOM 960 C C . SER A 1 130 ? 10.116 9.574 -8.257 1.00 92.88 130 SER A C 1
ATOM 962 O O . SER A 1 130 ? 9.966 10.086 -9.358 1.00 92.88 130 SER A O 1
ATOM 964 N N . PHE A 1 131 ? 10.490 10.320 -7.219 1.00 87.81 131 PHE A N 1
ATOM 965 C CA . PHE A 1 131 ? 10.674 11.779 -7.299 1.00 87.81 131 PHE A CA 1
ATOM 966 C C . PHE A 1 131 ? 11.828 12.243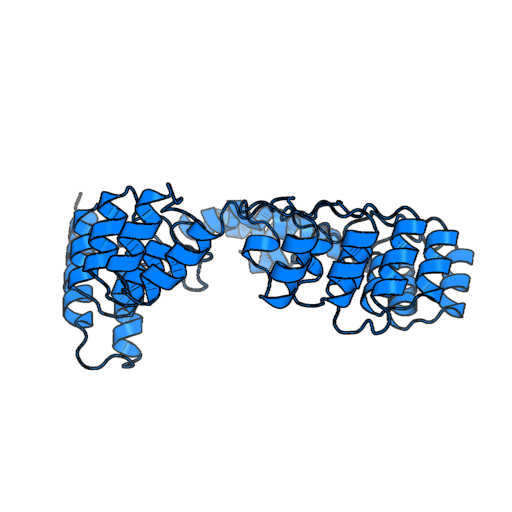 -8.205 1.00 87.81 131 PHE A C 1
ATOM 968 O O . PHE A 1 131 ? 11.856 13.402 -8.614 1.00 87.81 131 PHE A O 1
ATOM 975 N N . TRP A 1 132 ? 12.781 11.365 -8.524 1.00 88.62 132 TRP A N 1
ATOM 976 C CA . TRP A 1 132 ? 14.015 11.726 -9.233 1.00 88.62 132 TRP A CA 1
ATOM 977 C C . TRP A 1 132 ? 13.849 11.776 -10.757 1.00 88.62 132 TRP A C 1
ATOM 979 O O . TRP A 1 132 ? 14.679 12.356 -11.458 1.00 88.62 132 TRP A O 1
ATOM 989 N N . VAL A 1 133 ? 12.774 11.182 -11.282 1.00 90.19 133 VAL A N 1
ATOM 990 C CA . VAL A 1 133 ? 12.534 11.070 -12.724 1.00 90.19 133 VAL A CA 1
ATOM 991 C C . VAL A 1 133 ? 11.847 12.330 -13.255 1.00 90.19 133 VAL A C 1
ATOM 993 O O . VAL A 1 133 ? 10.695 12.613 -12.920 1.00 90.19 133 VAL A O 1
ATOM 996 N N . SER A 1 134 ? 12.544 13.067 -14.125 1.00 87.50 134 SER A N 1
ATOM 997 C CA . SER A 1 134 ? 12.028 14.287 -14.774 1.00 87.50 134 SER A CA 1
ATOM 998 C C . SER A 1 134 ? 11.325 14.031 -16.113 1.00 87.50 134 SER A C 1
ATOM 1000 O O . SER A 1 134 ? 10.496 14.834 -16.533 1.00 87.50 134 SER A O 1
ATOM 1002 N N . ASN A 1 135 ? 11.607 12.905 -16.771 1.00 89.25 135 ASN A N 1
ATOM 1003 C CA . ASN A 1 135 ? 11.048 12.505 -18.067 1.00 89.25 135 ASN A CA 1
ATOM 1004 C C . ASN A 1 135 ? 10.143 11.263 -17.948 1.00 89.25 135 ASN A C 1
ATOM 1006 O O . ASN A 1 135 ? 10.168 10.356 -18.778 1.00 89.25 135 ASN A O 1
ATOM 1010 N N . ARG A 1 136 ? 9.334 11.216 -16.888 1.00 94.25 136 ARG A N 1
ATOM 1011 C CA . ARG A 1 136 ? 8.571 10.034 -16.466 1.00 94.25 136 ARG A CA 1
ATOM 1012 C C . ARG A 1 136 ? 7.672 9.448 -17.549 1.00 94.25 136 ARG A C 1
ATOM 1014 O O . ARG A 1 136 ? 7.669 8.241 -17.747 1.00 94.25 136 ARG A O 1
ATOM 1021 N N . ALA A 1 137 ? 6.946 10.300 -18.268 1.00 95.56 137 ALA A N 1
ATOM 1022 C CA . ALA A 1 137 ? 6.056 9.863 -19.341 1.00 95.56 137 ALA A CA 1
ATOM 1023 C C . ALA A 1 137 ? 6.809 9.152 -20.481 1.00 95.56 137 ALA A C 1
ATOM 1025 O O . ALA A 1 137 ? 6.340 8.138 -20.990 1.00 95.56 137 ALA A O 1
ATOM 1026 N N . GLU A 1 138 ? 7.992 9.653 -20.847 1.00 96.50 138 GLU A N 1
ATOM 1027 C CA . GLU A 1 138 ? 8.855 9.032 -21.856 1.00 96.50 138 GLU A CA 1
ATOM 1028 C C . GLU A 1 138 ? 9.418 7.699 -21.348 1.00 96.50 138 GLU A C 1
ATOM 1030 O O . GLU A 1 138 ? 9.399 6.707 -22.070 1.00 96.50 138 GLU A O 1
ATOM 1035 N N . ALA A 1 139 ? 9.861 7.654 -20.089 1.00 97.25 139 ALA A N 1
ATOM 1036 C CA . ALA A 1 139 ? 10.365 6.438 -19.459 1.00 97.25 139 ALA A CA 1
ATOM 1037 C C . ALA A 1 139 ? 9.301 5.334 -19.352 1.00 97.25 139 ALA A C 1
ATOM 1039 O O . ALA A 1 139 ? 9.598 4.174 -19.628 1.00 97.25 139 ALA A O 1
ATOM 1040 N N . ILE A 1 140 ? 8.061 5.694 -19.009 1.00 98.38 140 ILE A N 1
ATOM 1041 C CA . ILE A 1 140 ? 6.913 4.777 -18.993 1.00 98.38 140 ILE A CA 1
ATOM 1042 C C . ILE A 1 140 ? 6.665 4.213 -20.390 1.00 98.38 140 ILE A C 1
ATOM 1044 O O . ILE A 1 140 ? 6.633 2.995 -20.549 1.00 98.38 140 ILE A O 1
ATOM 1048 N N . GLY A 1 141 ? 6.541 5.081 -21.402 1.00 97.88 141 GLY A N 1
ATOM 1049 C CA . GLY A 1 141 ? 6.330 4.646 -22.785 1.00 97.88 141 GLY A CA 1
ATOM 1050 C C . GLY A 1 141 ? 7.442 3.714 -23.260 1.00 97.88 141 GLY A C 1
ATOM 1051 O O . GLY A 1 141 ? 7.169 2.626 -23.755 1.00 97.88 141 GLY A O 1
ATOM 1052 N N . PHE A 1 142 ? 8.695 4.088 -22.998 1.00 98.00 142 PHE A N 1
ATOM 1053 C CA . PHE A 1 142 ? 9.864 3.287 -23.339 1.00 98.00 142 PHE A CA 1
ATOM 1054 C C . PHE A 1 142 ? 9.856 1.903 -22.680 1.00 98.00 142 PHE A C 1
ATOM 1056 O O . PHE A 1 142 ? 10.117 0.911 -23.352 1.00 98.00 142 PHE A O 1
ATOM 1063 N N . LEU A 1 143 ? 9.557 1.799 -21.382 1.00 98.38 143 LEU A N 1
ATOM 1064 C CA . LEU A 1 143 ? 9.507 0.503 -20.698 1.00 98.38 143 LEU A CA 1
ATOM 1065 C C . LEU A 1 143 ? 8.374 -0.381 -21.234 1.00 98.38 143 LEU A C 1
ATOM 1067 O O . LEU A 1 143 ? 8.594 -1.570 -21.467 1.00 98.38 143 LEU A O 1
ATOM 1071 N N . VAL A 1 144 ? 7.191 0.189 -21.481 1.00 98.50 144 VAL A N 1
ATOM 1072 C CA . VAL A 1 144 ? 6.046 -0.548 -22.042 1.00 98.50 144 VAL A CA 1
ATOM 1073 C C . VAL A 1 144 ? 6.348 -1.035 -23.462 1.00 98.50 144 VAL A C 1
ATOM 1075 O O . VAL A 1 144 ? 6.129 -2.205 -23.768 1.00 98.50 144 VAL A O 1
ATOM 1078 N N . GLU A 1 145 ? 6.950 -0.198 -24.313 1.00 97.94 145 GLU A N 1
ATOM 1079 C CA . GLU A 1 145 ? 7.423 -0.594 -25.651 1.00 97.94 145 GLU A CA 1
ATOM 1080 C C . GLU A 1 145 ? 8.452 -1.735 -25.606 1.00 97.94 145 GLU A C 1
ATOM 1082 O O . GLU A 1 145 ? 8.577 -2.513 -26.554 1.00 97.94 145 GLU A O 1
ATOM 1087 N N . ARG A 1 146 ? 9.188 -1.851 -24.498 1.00 98.19 146 ARG A N 1
ATOM 1088 C CA . ARG A 1 146 ? 10.184 -2.899 -24.248 1.00 98.19 146 ARG A CA 1
ATOM 1089 C C . ARG A 1 146 ? 9.614 -4.117 -23.510 1.00 98.19 146 ARG A C 1
ATOM 1091 O O . ARG A 1 146 ? 10.388 -4.983 -23.113 1.00 98.19 146 ARG A O 1
ATOM 1098 N N . GLY A 1 147 ? 8.291 -4.215 -23.370 1.00 97.62 147 GLY A N 1
ATOM 1099 C CA . GLY A 1 147 ? 7.604 -5.390 -22.827 1.00 97.62 147 GLY A CA 1
ATOM 1100 C C . GLY A 1 147 ? 7.321 -5.347 -21.325 1.00 97.62 147 GLY A C 1
ATOM 1101 O O . GLY A 1 147 ? 7.018 -6.393 -20.747 1.00 97.62 147 GLY A O 1
ATOM 1102 N N . ALA A 1 148 ? 7.415 -4.178 -20.681 1.00 98.50 148 ALA A N 1
ATOM 1103 C CA . ALA A 1 148 ? 6.901 -4.015 -19.324 1.00 98.50 148 ALA A CA 1
ATOM 1104 C C . ALA A 1 148 ? 5.371 -4.164 -19.315 1.00 98.50 148 ALA A C 1
ATOM 1106 O O . ALA A 1 148 ? 4.667 -3.498 -20.075 1.00 98.50 148 ALA A O 1
ATOM 1107 N N . ASP A 1 149 ? 4.863 -5.018 -18.435 1.00 98.50 149 ASP A N 1
ATOM 1108 C CA . ASP A 1 149 ? 3.441 -5.196 -18.192 1.00 98.50 149 ASP A CA 1
ATOM 1109 C C . ASP A 1 149 ? 2.912 -4.013 -17.374 1.00 98.50 149 ASP A C 1
ATOM 1111 O O . ASP A 1 149 ? 3.235 -3.831 -16.196 1.00 98.50 149 ASP A O 1
ATOM 1115 N N . VAL A 1 150 ? 2.077 -3.200 -18.021 1.00 98.50 150 VAL A N 1
ATOM 1116 C CA . VAL A 1 150 ? 1.450 -2.014 -17.428 1.00 98.50 150 VAL A CA 1
ATOM 1117 C C . VAL A 1 150 ? 0.545 -2.349 -16.235 1.00 98.50 150 VAL A C 1
ATOM 1119 O O . VAL A 1 150 ? 0.356 -1.510 -15.352 1.00 98.50 150 VAL A O 1
ATOM 1122 N N . ASN A 1 151 ? 0.044 -3.586 -16.173 1.00 98.44 151 ASN A N 1
ATOM 1123 C CA . ASN A 1 151 ? -0.889 -4.071 -15.159 1.00 98.44 151 ASN A CA 1
ATOM 1124 C C . ASN A 1 151 ? -0.256 -5.080 -14.190 1.00 98.44 151 ASN A C 1
ATOM 1126 O O . ASN A 1 151 ? -0.979 -5.686 -13.393 1.00 98.44 151 ASN A O 1
ATOM 1130 N N . ALA A 1 152 ? 1.075 -5.238 -14.213 1.00 98.19 152 ALA A N 1
ATOM 1131 C CA . ALA A 1 152 ? 1.785 -6.043 -13.226 1.00 98.19 152 ALA A CA 1
ATOM 1132 C C . ALA A 1 152 ? 1.418 -5.590 -11.806 1.00 98.19 152 ALA A C 1
ATOM 1134 O O . ALA A 1 152 ? 1.271 -4.393 -11.544 1.00 98.19 152 ALA A O 1
ATOM 1135 N N . ARG A 1 153 ? 1.280 -6.551 -10.889 1.00 97.31 153 ARG A N 1
ATOM 1136 C CA . ARG A 1 153 ? 0.926 -6.312 -9.486 1.00 97.31 153 ARG A CA 1
ATOM 1137 C C . ARG A 1 153 ? 2.098 -6.666 -8.587 1.00 97.31 153 ARG A C 1
ATOM 1139 O O . ARG A 1 153 ? 2.679 -7.737 -8.742 1.00 97.31 153 ARG A O 1
ATOM 1146 N N . ASN A 1 154 ? 2.403 -5.783 -7.644 1.00 95.88 154 ASN A N 1
ATOM 1147 C CA . ASN A 1 154 ? 3.337 -6.071 -6.564 1.00 95.88 154 ASN A CA 1
ATOM 1148 C C . ASN A 1 154 ? 2.678 -6.984 -5.508 1.00 95.88 154 ASN A C 1
ATOM 1150 O O . ASN A 1 154 ? 1.506 -7.357 -5.634 1.00 95.88 154 ASN A O 1
ATOM 1154 N N . ASP A 1 155 ? 3.399 -7.314 -4.438 1.00 92.00 155 ASP A N 1
ATOM 1155 C CA . ASP A 1 155 ? 2.891 -8.215 -3.393 1.00 92.00 155 ASP A CA 1
ATOM 1156 C C . ASP A 1 155 ? 1.705 -7.633 -2.608 1.00 92.00 155 ASP A C 1
ATOM 1158 O O . ASP A 1 155 ? 0.891 -8.384 -2.069 1.00 92.00 155 ASP A O 1
ATOM 1162 N N . SER A 1 156 ? 1.558 -6.305 -2.595 1.00 92.25 156 SER A N 1
ATOM 1163 C CA . SER A 1 156 ? 0.394 -5.589 -2.051 1.00 92.25 156 SER A CA 1
ATOM 1164 C C . SER A 1 156 ? -0.772 -5.503 -3.044 1.00 92.25 156 SER A C 1
ATOM 1166 O O . SER A 1 156 ? -1.803 -4.906 -2.742 1.00 92.25 156 SER A O 1
ATOM 1168 N N . GLY A 1 157 ? -0.637 -6.086 -4.236 1.00 95.88 157 GLY A N 1
ATOM 1169 C CA . GLY A 1 157 ? -1.646 -6.042 -5.288 1.00 95.88 157 GLY A CA 1
ATOM 1170 C C . GLY A 1 157 ? -1.689 -4.733 -6.079 1.00 95.88 157 GLY A C 1
ATOM 1171 O O . GLY A 1 157 ? -2.590 -4.548 -6.894 1.00 95.88 157 GLY A O 1
ATOM 1172 N N . GLN A 1 158 ? -0.741 -3.829 -5.848 1.00 97.31 158 GLN A N 1
ATOM 1173 C CA . GLN A 1 158 ? -0.688 -2.506 -6.460 1.00 97.31 158 GLN A CA 1
ATOM 1174 C C . GLN A 1 158 ? -0.006 -2.562 -7.829 1.00 97.31 158 GLN A C 1
ATOM 1176 O O . GLN A 1 158 ? 0.968 -3.288 -8.021 1.00 97.31 158 GLN A O 1
ATOM 1181 N N . THR A 1 159 ? -0.506 -1.766 -8.772 1.00 98.19 159 THR A N 1
ATOM 1182 C CA . THR A 1 159 ? 0.049 -1.605 -10.126 1.00 98.19 159 THR A CA 1
ATOM 1183 C C . THR A 1 159 ? 0.921 -0.354 -10.244 1.00 98.19 159 THR A C 1
ATOM 1185 O O . THR A 1 159 ? 1.002 0.464 -9.323 1.00 98.19 159 THR A O 1
ATOM 1188 N N . ALA A 1 160 ? 1.528 -0.132 -11.414 1.00 98.12 160 ALA A N 1
ATOM 1189 C CA . ALA A 1 160 ? 2.227 1.121 -11.704 1.00 98.12 160 ALA A CA 1
ATOM 1190 C C . ALA A 1 160 ? 1.323 2.363 -11.556 1.00 98.12 160 ALA A C 1
ATOM 1192 O O . ALA A 1 160 ? 1.803 3.433 -11.179 1.00 98.12 160 ALA A O 1
ATOM 1193 N N . LEU A 1 161 ? 0.010 2.220 -11.783 1.00 98.12 161 LEU A N 1
ATOM 1194 C CA . LEU A 1 161 ? -0.960 3.303 -11.603 1.00 98.12 161 LEU A CA 1
ATOM 1195 C C . LEU A 1 161 ? -1.135 3.691 -10.128 1.00 98.12 161 LEU A C 1
ATOM 1197 O O . LEU A 1 161 ? -1.277 4.876 -9.837 1.00 98.12 161 LEU A O 1
ATOM 1201 N N . PHE A 1 162 ? -1.059 2.731 -9.199 1.00 97.62 162 PHE A N 1
ATOM 1202 C CA . PHE A 1 162 ? -0.995 3.031 -7.762 1.00 97.62 162 PHE A CA 1
ATOM 1203 C C . PHE A 1 162 ? 0.309 3.744 -7.409 1.00 97.62 162 PHE A C 1
ATOM 1205 O O . PHE A 1 162 ? 0.284 4.774 -6.737 1.00 97.62 162 PHE A O 1
ATOM 1212 N N . ALA A 1 163 ? 1.440 3.228 -7.902 1.00 95.94 163 ALA A N 1
ATOM 1213 C CA . ALA A 1 163 ? 2.758 3.795 -7.626 1.00 95.94 163 ALA A CA 1
ATOM 1214 C C . ALA A 1 163 ? 2.895 5.244 -8.125 1.00 95.94 163 ALA A C 1
ATOM 1216 O O . ALA A 1 163 ? 3.587 6.043 -7.500 1.00 95.94 163 ALA A O 1
ATOM 1217 N N . ALA A 1 164 ? 2.201 5.614 -9.208 1.00 95.62 164 ALA A N 1
ATOM 1218 C CA . ALA A 1 164 ? 2.167 6.984 -9.716 1.00 95.62 164 ALA A CA 1
ATOM 1219 C C . ALA A 1 164 ? 1.693 8.017 -8.677 1.00 95.62 164 ALA A C 1
ATOM 1221 O O . ALA A 1 164 ? 2.077 9.185 -8.761 1.00 95.62 164 ALA A O 1
ATOM 1222 N N . GLY A 1 165 ? 0.872 7.619 -7.699 1.00 89.31 165 GLY A N 1
ATOM 1223 C CA . GLY A 1 165 ? 0.408 8.497 -6.629 1.00 89.31 165 GLY A CA 1
ATOM 1224 C C . GLY A 1 165 ? -0.227 9.784 -7.165 1.00 89.31 165 GLY A C 1
ATOM 1225 O O . GLY A 1 165 ? -1.267 9.756 -7.817 1.00 89.31 165 GLY A O 1
ATOM 1226 N N . SER A 1 166 ? 0.396 10.936 -6.893 1.00 89.44 166 SER A N 1
ATOM 1227 C CA . SER A 1 166 ? -0.065 12.259 -7.349 1.00 89.44 166 SER A CA 1
ATOM 1228 C C . SER A 1 166 ? 0.576 12.738 -8.663 1.00 89.44 166 SER A C 1
ATOM 1230 O O . SER A 1 166 ? 0.245 13.825 -9.151 1.00 89.44 166 SER A O 1
ATOM 1232 N N . HIS A 1 167 ? 1.465 11.947 -9.271 1.00 93.94 167 HIS A N 1
ATOM 1233 C CA . HIS A 1 167 ? 2.173 12.285 -10.507 1.00 93.94 167 HIS A CA 1
ATOM 1234 C C . HIS A 1 167 ? 1.251 12.171 -11.730 1.00 93.94 167 HIS A C 1
ATOM 1236 O O . HIS A 1 167 ? 1.175 11.151 -12.415 1.00 93.94 167 HIS A O 1
ATOM 1242 N N . THR A 1 168 ? 0.512 13.249 -12.010 1.00 95.50 168 THR A N 1
ATOM 1243 C CA . THR A 1 168 ? -0.494 13.285 -13.091 1.00 95.50 168 THR A CA 1
ATOM 1244 C C . THR A 1 168 ? 0.065 13.042 -14.497 1.00 95.50 168 THR A C 1
ATOM 1246 O O . THR A 1 168 ? -0.676 12.613 -15.379 1.00 95.50 168 THR A O 1
ATOM 1249 N N . ASP A 1 169 ? 1.346 13.320 -14.733 1.00 95.69 169 ASP A N 1
ATOM 1250 C CA . ASP A 1 169 ? 2.059 12.999 -15.970 1.00 95.69 169 ASP A CA 1
ATOM 1251 C C . ASP A 1 169 ? 2.261 11.486 -16.131 1.00 95.69 169 ASP A C 1
ATOM 1253 O O . ASP A 1 169 ? 1.968 10.955 -17.203 1.00 95.69 169 ASP A O 1
ATOM 1257 N N . ALA A 1 170 ? 2.651 10.785 -15.059 1.00 97.62 170 ALA A N 1
ATOM 1258 C CA . ALA A 1 170 ? 2.704 9.322 -15.027 1.00 97.62 170 ALA A CA 1
ATOM 1259 C C . ALA A 1 170 ? 1.325 8.709 -15.258 1.00 97.62 170 ALA A C 1
ATOM 1261 O O . ALA A 1 170 ? 1.177 7.853 -16.122 1.00 97.62 170 ALA A O 1
ATOM 1262 N N . VAL A 1 171 ? 0.308 9.182 -14.531 1.00 98.12 171 VAL A N 1
ATOM 1263 C CA . VAL A 1 171 ? -1.071 8.683 -14.661 1.00 98.12 171 VAL A CA 1
ATOM 1264 C C . VAL A 1 171 ? -1.556 8.792 -16.107 1.00 98.12 171 VAL A C 1
ATOM 1266 O O . VAL A 1 171 ? -2.077 7.827 -16.657 1.00 98.12 171 VAL A O 1
ATOM 1269 N N . LYS A 1 172 ? -1.335 9.938 -16.767 1.00 98.19 172 LYS A N 1
ATOM 1270 C CA . LYS A 1 172 ? -1.683 10.111 -18.188 1.00 98.19 172 LYS A CA 1
ATOM 1271 C C . LYS A 1 172 ? -0.933 9.134 -19.091 1.00 98.19 172 LYS A C 1
ATOM 1273 O O . LYS A 1 172 ? -1.547 8.573 -19.992 1.00 98.19 172 LYS A O 1
ATOM 1278 N N . ALA A 1 173 ? 0.370 8.956 -18.868 1.00 98.25 173 ALA A N 1
ATOM 1279 C CA . ALA A 1 173 ? 1.192 8.053 -19.667 1.00 98.25 173 ALA A CA 1
ATOM 1280 C C . ALA A 1 173 ? 0.763 6.588 -19.499 1.00 98.25 173 ALA A C 1
ATOM 1282 O O . ALA A 1 173 ? 0.622 5.887 -20.493 1.00 98.25 173 ALA A O 1
ATOM 1283 N N . LEU A 1 174 ? 0.479 6.151 -18.270 1.00 98.62 174 LEU A N 1
ATOM 1284 C CA . LEU A 1 174 ? 0.005 4.799 -17.967 1.00 98.62 174 LEU A CA 1
ATOM 1285 C C . LEU A 1 174 ? -1.374 4.528 -18.578 1.00 98.62 174 LEU A C 1
ATOM 1287 O O . LEU A 1 174 ? -1.556 3.500 -19.223 1.00 98.62 174 LEU A O 1
ATOM 1291 N N . ILE A 1 175 ? -2.322 5.465 -18.460 1.00 98.31 175 ILE A N 1
ATOM 1292 C CA . ILE A 1 175 ? -3.639 5.351 -19.113 1.00 98.31 175 ILE A CA 1
ATOM 1293 C C . ILE A 1 175 ? -3.471 5.253 -20.636 1.00 98.31 175 ILE A C 1
ATOM 1295 O O . ILE A 1 175 ? -4.073 4.390 -21.270 1.00 98.31 175 ILE A O 1
ATOM 1299 N N . ALA A 1 176 ? -2.624 6.099 -21.235 1.00 98.12 176 ALA A N 1
ATOM 1300 C CA . ALA A 1 176 ? -2.337 6.041 -22.670 1.00 98.12 176 ALA A CA 1
ATOM 1301 C C . ALA A 1 176 ? -1.653 4.726 -23.089 1.00 98.12 176 ALA A C 1
ATOM 1303 O O . ALA A 1 176 ? -1.856 4.265 -24.209 1.00 98.12 176 ALA A O 1
ATOM 1304 N N . ALA A 1 177 ? -0.881 4.119 -22.185 1.00 97.88 177 ALA A N 1
ATOM 1305 C CA . ALA A 1 177 ? -0.236 2.8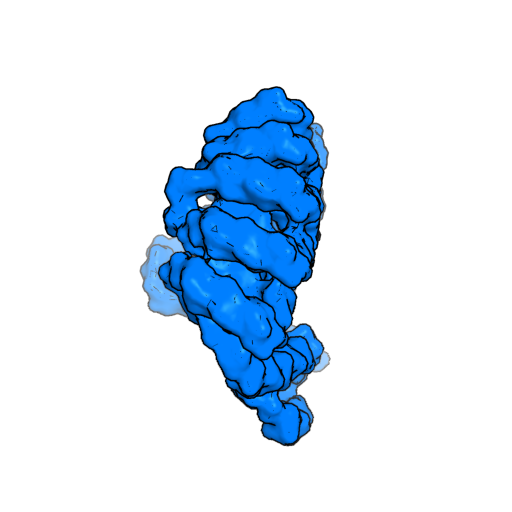23 -22.356 1.00 97.88 177 ALA A CA 1
ATOM 1306 C C . ALA A 1 177 ? -1.170 1.621 -22.095 1.00 97.88 177 ALA A C 1
ATOM 1308 O O . ALA A 1 177 ? -0.724 0.481 -22.195 1.00 97.88 177 ALA A O 1
ATOM 1309 N N . GLY A 1 178 ? -2.453 1.850 -21.789 1.00 97.25 178 GLY A N 1
ATOM 1310 C CA . GLY A 1 178 ? -3.441 0.786 -21.590 1.00 97.25 178 GLY A CA 1
ATOM 1311 C C . GLY A 1 178 ? -3.506 0.225 -20.168 1.00 97.25 178 GLY A C 1
ATOM 1312 O O . GLY A 1 178 ? -3.911 -0.924 -19.995 1.00 97.25 178 GLY A O 1
ATOM 1313 N N . ALA A 1 179 ? -3.112 1.008 -19.159 1.00 98.19 179 ALA A N 1
ATOM 1314 C CA . ALA A 1 179 ? -3.339 0.648 -17.762 1.00 98.19 179 ALA A CA 1
ATOM 1315 C C . ALA A 1 179 ? -4.835 0.428 -17.492 1.00 98.19 179 ALA A C 1
ATOM 1317 O O . ALA A 1 179 ? -5.664 1.280 -17.822 1.00 98.19 179 ALA A O 1
ATOM 1318 N N . ASP A 1 180 ? -5.164 -0.690 -16.853 1.00 98.19 180 ASP A N 1
ATOM 1319 C CA . ASP A 1 180 ? -6.492 -0.936 -16.310 1.00 98.19 180 ASP A CA 1
ATOM 1320 C C . ASP A 1 180 ? -6.660 -0.108 -15.026 1.00 98.19 180 ASP A C 1
ATOM 1322 O O . ASP A 1 180 ? -5.940 -0.273 -14.035 1.00 98.19 180 ASP A O 1
ATOM 1326 N N . VAL A 1 181 ? -7.589 0.844 -15.086 1.00 97.44 181 VAL A N 1
ATOM 1327 C CA . VAL A 1 181 ? -7.819 1.861 -14.054 1.00 97.44 181 VAL A CA 1
ATOM 1328 C C . VAL A 1 181 ? -8.623 1.350 -12.859 1.00 97.44 181 VAL A C 1
ATOM 1330 O O . VAL A 1 181 ? -8.632 2.013 -11.820 1.00 97.44 181 VAL A O 1
ATOM 1333 N N . ASP A 1 182 ? -9.252 0.180 -12.989 1.00 97.50 182 ASP A N 1
ATOM 1334 C CA . ASP A 1 182 ? -10.155 -0.390 -11.986 1.00 97.50 182 ASP A CA 1
ATOM 1335 C C . ASP A 1 182 ? -9.531 -1.563 -11.214 1.00 97.50 182 ASP A C 1
ATOM 1337 O O . ASP A 1 182 ? -10.193 -2.203 -10.390 1.00 97.50 182 ASP A O 1
ATOM 1341 N N . ILE A 1 183 ? -8.238 -1.837 -11.425 1.00 97.44 183 ILE A N 1
ATOM 1342 C CA . ILE A 1 183 ? -7.517 -2.844 -10.646 1.00 97.44 183 ILE A CA 1
ATOM 1343 C C . ILE A 1 183 ? -7.542 -2.469 -9.160 1.00 97.44 183 ILE A C 1
ATOM 1345 O O . ILE A 1 183 ? -7.158 -1.366 -8.766 1.00 97.44 183 ILE A O 1
ATOM 1349 N N . ARG A 1 184 ? -7.963 -3.433 -8.332 1.00 95.94 184 ARG A N 1
ATOM 1350 C CA . ARG A 1 184 ? -7.988 -3.312 -6.871 1.00 95.94 184 ARG A CA 1
ATOM 1351 C C . ARG A 1 184 ? -6.713 -3.854 -6.239 1.00 95.94 184 ARG A C 1
ATOM 1353 O O . ARG A 1 184 ? -6.297 -4.952 -6.607 1.00 95.94 184 ARG A O 1
ATOM 1360 N N . ASP A 1 185 ? -6.128 -3.145 -5.283 1.00 95.69 185 ASP A N 1
ATOM 1361 C CA . ASP A 1 185 ? -5.044 -3.683 -4.452 1.00 95.69 185 ASP A CA 1
ATOM 1362 C C . ASP A 1 185 ? -5.556 -4.785 -3.498 1.00 95.69 185 ASP A C 1
ATOM 1364 O O . ASP A 1 185 ? -6.719 -5.196 -3.558 1.00 95.69 185 ASP A O 1
ATOM 1368 N N . ASN A 1 186 ? -4.688 -5.328 -2.643 1.00 92.69 186 ASN A N 1
ATOM 1369 C CA . ASN A 1 186 ? -5.079 -6.395 -1.714 1.00 92.69 186 ASN A CA 1
ATOM 1370 C C . ASN A 1 186 ? -6.006 -5.918 -0.582 1.00 92.69 186 ASN A C 1
ATOM 1372 O O . ASN A 1 186 ? -6.623 -6.751 0.079 1.00 92.69 186 ASN A O 1
ATOM 1376 N N . GLU A 1 187 ? -6.124 -4.606 -0.372 1.00 88.50 187 GLU A N 1
ATOM 1377 C CA . GLU A 1 187 ? -7.084 -3.992 0.553 1.00 88.50 187 GLU A CA 1
ATOM 1378 C C . GLU A 1 187 ? -8.433 -3.708 -0.136 1.00 88.50 187 GLU A C 1
ATOM 1380 O O . GLU A 1 187 ? -9.386 -3.259 0.499 1.00 88.50 187 GLU A O 1
ATOM 1385 N N . GLY A 1 188 ? -8.540 -4.003 -1.435 1.00 92.12 188 GLY A N 1
ATOM 1386 C CA . GLY A 1 188 ? -9.739 -3.773 -2.229 1.00 92.12 188 GLY A CA 1
ATOM 1387 C C . GLY A 1 188 ? -9.865 -2.343 -2.754 1.00 92.12 188 GLY A C 1
ATOM 1388 O O . GLY A 1 188 ? -10.891 -2.022 -3.355 1.00 92.12 188 GLY A O 1
ATOM 1389 N N . ASN A 1 189 ? -8.854 -1.492 -2.581 1.00 94.75 189 ASN A N 1
ATOM 1390 C CA . ASN A 1 189 ? -8.886 -0.102 -3.024 1.00 94.75 189 ASN A CA 1
ATOM 1391 C C . ASN A 1 189 ? -8.581 -0.002 -4.513 1.00 94.75 189 ASN A C 1
ATOM 1393 O O . ASN A 1 189 ? -7.747 -0.750 -5.005 1.00 94.75 189 ASN A O 1
ATOM 1397 N N . THR A 1 190 ? -9.182 0.956 -5.219 1.00 96.62 190 THR A N 1
ATOM 1398 C CA . THR A 1 190 ? -8.736 1.388 -6.556 1.00 96.62 190 THR A CA 1
ATOM 1399 C C . THR A 1 190 ? -7.941 2.692 -6.459 1.00 96.62 190 THR A C 1
ATOM 1401 O O . THR A 1 190 ? -8.013 3.420 -5.464 1.00 96.62 190 THR A O 1
ATOM 1404 N N . VAL A 1 191 ? -7.232 3.067 -7.527 1.00 96.69 191 VAL A N 1
ATOM 1405 C CA . VAL A 1 191 ? -6.570 4.384 -7.590 1.00 96.69 191 VAL A CA 1
ATOM 1406 C C . VAL A 1 191 ? -7.595 5.525 -7.552 1.00 96.69 191 VAL A C 1
ATOM 1408 O O . VAL A 1 191 ? -7.294 6.606 -7.053 1.00 96.69 191 VAL A O 1
ATOM 1411 N N . MET A 1 192 ? -8.833 5.290 -8.001 1.00 96.62 192 MET A N 1
ATOM 1412 C CA . MET A 1 192 ? -9.926 6.260 -7.881 1.00 96.62 192 MET A CA 1
ATOM 1413 C C . MET A 1 192 ? -10.260 6.567 -6.412 1.00 96.62 192 MET A C 1
ATOM 1415 O O . MET A 1 192 ? -10.478 7.729 -6.063 1.00 96.62 192 MET A O 1
ATOM 1419 N N . MET A 1 193 ? -10.234 5.549 -5.545 1.00 95.06 193 MET A N 1
ATOM 1420 C CA . MET A 1 193 ? -10.519 5.676 -4.110 1.00 95.06 193 MET A CA 1
ATOM 1421 C C . MET A 1 193 ? -9.446 6.462 -3.351 1.00 95.06 193 MET A C 1
ATOM 1423 O O . MET A 1 193 ? -9.782 7.263 -2.482 1.00 95.06 193 MET A O 1
ATOM 1427 N N . LEU A 1 194 ? -8.169 6.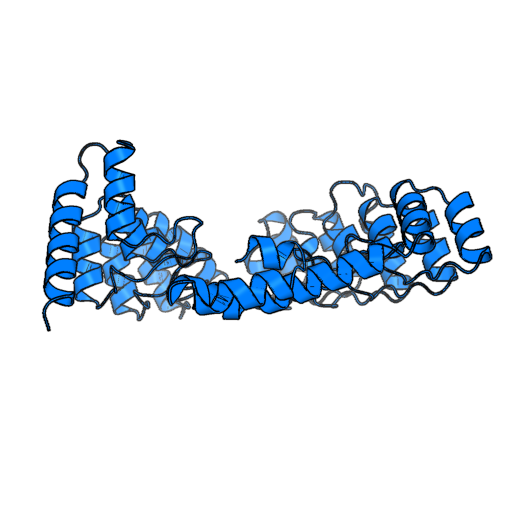263 -3.687 1.00 92.75 194 LEU A N 1
ATOM 1428 C CA . LEU A 1 194 ? -7.037 6.831 -2.935 1.00 92.75 194 LEU A CA 1
ATOM 1429 C C . LEU A 1 194 ? -6.375 8.041 -3.617 1.00 92.75 194 LEU A C 1
ATOM 1431 O O . LEU A 1 194 ? -5.558 8.738 -3.014 1.00 92.75 194 LEU A O 1
ATOM 1435 N N . GLY A 1 195 ? -6.687 8.282 -4.890 1.0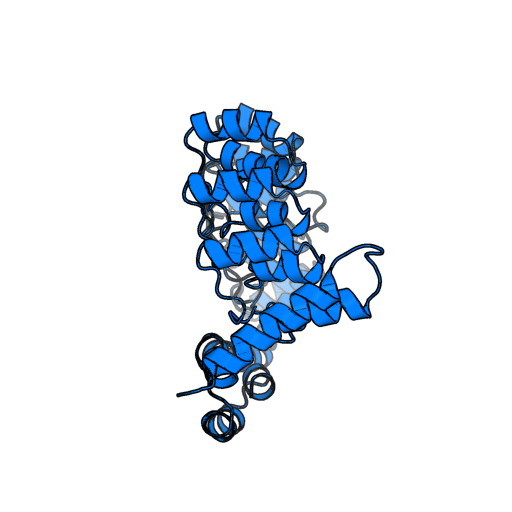0 92.19 195 GLY A N 1
ATOM 1436 C CA . GLY A 1 195 ? -6.054 9.310 -5.705 1.00 92.19 195 GLY A CA 1
ATOM 1437 C C . GLY A 1 195 ? -6.442 10.732 -5.303 1.00 92.19 195 GLY A C 1
ATOM 1438 O O . GLY A 1 195 ? -7.539 11.008 -4.824 1.00 92.19 195 GLY A O 1
ATOM 1439 N N . THR A 1 196 ? -5.545 11.684 -5.570 1.00 94.06 196 THR A N 1
ATOM 1440 C CA . THR A 1 196 ? -5.859 13.115 -5.421 1.00 94.06 196 THR A CA 1
ATOM 1441 C C . THR A 1 196 ? -6.974 13.538 -6.379 1.00 94.06 196 THR A C 1
ATOM 1443 O O . THR A 1 196 ? -7.171 12.910 -7.419 1.00 94.06 196 THR A O 1
ATOM 1446 N N . TRP A 1 197 ? -7.645 14.663 -6.110 1.00 92.50 197 TRP A N 1
ATOM 1447 C CA . TRP A 1 197 ? -8.698 15.185 -6.993 1.00 92.50 197 TRP A CA 1
ATOM 1448 C C . TRP A 1 197 ? -8.261 15.264 -8.465 1.00 92.50 197 TRP A C 1
ATOM 1450 O O . TRP A 1 197 ? -9.000 14.860 -9.358 1.00 92.50 197 TRP A O 1
ATOM 1460 N N . ALA A 1 198 ? -7.035 15.726 -8.734 1.00 96.50 198 ALA A N 1
ATOM 1461 C CA . ALA A 1 198 ? -6.516 15.818 -10.097 1.00 96.50 198 ALA A CA 1
ATOM 1462 C C . ALA A 1 198 ? -6.406 14.440 -10.774 1.00 96.50 198 ALA A C 1
ATOM 1464 O O . ALA A 1 198 ? -6.748 14.306 -11.948 1.00 96.50 198 ALA A O 1
ATOM 1465 N N . VAL A 1 199 ? -5.969 13.420 -10.033 1.00 96.81 199 VAL A N 1
ATOM 1466 C CA . VAL A 1 199 ? -5.897 12.031 -10.510 1.00 96.81 199 VAL A CA 1
ATOM 1467 C C . VAL A 1 199 ? -7.297 11.466 -10.718 1.00 96.81 199 VAL A C 1
ATOM 1469 O O . VAL A 1 199 ? -7.578 10.949 -11.794 1.00 96.81 199 VAL A O 1
ATOM 1472 N N . GLN A 1 200 ? -8.214 11.668 -9.772 1.00 96.00 200 GLN A N 1
ATOM 1473 C CA . GLN A 1 200 ? -9.614 11.257 -9.907 1.00 96.00 200 GLN A CA 1
ATOM 1474 C C . GLN A 1 200 ? -10.278 11.848 -11.159 1.00 96.00 200 GLN A C 1
ATOM 1476 O O . GLN A 1 200 ? -11.006 11.153 -11.859 1.00 96.00 200 GLN A O 1
ATOM 1481 N N . GLN A 1 201 ? -10.005 13.113 -11.501 1.00 96.50 201 GLN A N 1
ATOM 1482 C CA . GLN A 1 201 ? -10.524 13.712 -12.737 1.00 96.50 201 GLN A CA 1
ATOM 1483 C C . GLN A 1 201 ? -9.960 13.052 -14.002 1.00 96.50 201 GLN A C 1
ATOM 1485 O O . GLN A 1 201 ? -10.667 12.941 -15.004 1.00 96.50 201 GLN A O 1
ATOM 1490 N N . LEU A 1 202 ? -8.696 12.620 -13.982 1.00 97.81 202 LEU A N 1
ATOM 1491 C CA . LEU A 1 202 ? -8.105 11.876 -15.095 1.00 97.81 202 LEU A CA 1
ATOM 1492 C C . LEU A 1 202 ? -8.735 10.487 -15.223 1.00 97.81 202 LEU A C 1
ATOM 1494 O O . LEU A 1 202 ? -9.110 10.101 -16.326 1.00 97.81 202 LEU A O 1
ATOM 1498 N N . LEU A 1 203 ? -8.921 9.788 -14.104 1.00 97.50 203 LEU A N 1
ATOM 1499 C CA . LEU A 1 203 ? -9.533 8.461 -14.061 1.00 97.50 203 LEU A CA 1
ATOM 1500 C C . LEU A 1 203 ? -11.004 8.490 -14.504 1.00 97.50 203 LEU A C 1
ATOM 1502 O O . LEU A 1 203 ? -11.395 7.686 -15.344 1.00 97.50 203 LEU A O 1
ATOM 1506 N N . ARG A 1 204 ? -11.794 9.486 -14.072 1.00 97.12 204 ARG A N 1
ATOM 1507 C CA . ARG A 1 204 ? -13.175 9.696 -14.561 1.00 97.12 204 ARG A CA 1
ATOM 1508 C C . ARG A 1 204 ? -13.229 9.850 -16.078 1.00 97.12 204 ARG A C 1
ATOM 1510 O O . ARG A 1 204 ? -14.092 9.278 -16.734 1.00 97.12 204 ARG A O 1
ATOM 1517 N N . ARG A 1 205 ? -12.294 10.609 -16.660 1.00 97.25 205 ARG A N 1
ATOM 1518 C CA . ARG A 1 205 ? -12.200 10.769 -18.124 1.00 97.25 205 ARG A CA 1
ATOM 1519 C C . ARG A 1 205 ? -11.785 9.481 -18.830 1.00 97.25 205 ARG A C 1
ATOM 1521 O O . ARG A 1 205 ? -12.145 9.305 -19.988 1.00 97.25 205 ARG A O 1
ATOM 1528 N N . ALA A 1 206 ? -11.039 8.618 -18.146 1.00 96.88 206 ALA A N 1
ATOM 1529 C CA . ALA A 1 206 ? -10.667 7.291 -18.622 1.00 96.88 206 ALA A CA 1
ATOM 1530 C C . ALA A 1 206 ? -11.767 6.235 -18.402 1.00 96.88 206 ALA A C 1
ATOM 1532 O O . ALA A 1 206 ? -11.599 5.103 -18.838 1.00 96.88 206 ALA A O 1
ATOM 1533 N N . GLY A 1 207 ? -12.894 6.600 -17.778 1.00 96.69 207 GLY A N 1
ATOM 1534 C CA . GLY A 1 207 ? -14.021 5.698 -17.541 1.00 96.69 207 GLY A CA 1
ATOM 1535 C C . GLY A 1 207 ? -13.891 4.822 -16.294 1.00 96.69 207 GLY A C 1
ATOM 1536 O O . GLY A 1 207 ? -14.591 3.820 -16.219 1.00 96.69 207 GLY A O 1
ATOM 1537 N N . ALA A 1 208 ? -13.030 5.190 -15.339 1.00 96.81 208 ALA A N 1
ATOM 1538 C CA . ALA A 1 208 ? -12.872 4.451 -14.087 1.00 96.81 208 ALA A CA 1
ATOM 1539 C C . ALA A 1 208 ? -14.169 4.415 -13.265 1.00 96.81 208 ALA A C 1
ATOM 1541 O O . ALA A 1 208 ? -14.911 5.403 -13.201 1.00 96.81 208 ALA A O 1
ATOM 1542 N N . SER A 1 209 ? -14.398 3.290 -12.597 1.00 95.88 209 SER A N 1
ATOM 1543 C CA . SER A 1 209 ? -15.503 3.095 -11.668 1.00 95.88 209 SER A CA 1
ATOM 1544 C C . SER A 1 209 ? -15.372 3.994 -10.436 1.00 95.88 209 SER A C 1
ATOM 1546 O O . SER A 1 209 ? -14.290 4.210 -9.890 1.00 95.88 209 SER A O 1
ATOM 1548 N N . GLU A 1 210 ? -16.512 4.493 -9.962 1.00 94.19 210 GLU A N 1
ATOM 1549 C CA . GLU A 1 210 ? -16.631 5.267 -8.717 1.00 94.19 210 GLU A CA 1
ATOM 1550 C C . GLU A 1 210 ? -17.077 4.402 -7.528 1.00 94.19 210 GLU A C 1
ATOM 1552 O O . GLU A 1 210 ? -17.334 4.910 -6.435 1.00 94.19 210 GLU A O 1
ATOM 1557 N N . GLU A 1 211 ? -17.176 3.088 -7.735 1.00 92.12 211 GLU A N 1
ATOM 1558 C CA . GLU A 1 211 ? -17.487 2.125 -6.684 1.00 92.12 211 GLU A CA 1
ATOM 1559 C C . GLU A 1 211 ? -16.453 2.206 -5.548 1.00 92.12 211 GLU A C 1
ATOM 1561 O O . GLU A 1 211 ? -15.245 2.206 -5.782 1.00 92.12 211 GLU A O 1
ATOM 1566 N N . GLY A 1 212 ? -16.934 2.265 -4.305 1.00 91.00 212 GLY A N 1
ATOM 1567 C CA . GLY A 1 212 ? -16.096 2.394 -3.110 1.00 91.00 212 GLY A CA 1
ATOM 1568 C C . GLY A 1 212 ? -15.773 3.835 -2.696 1.00 91.00 212 GLY A C 1
ATOM 1569 O O . GLY A 1 212 ? -15.308 4.044 -1.580 1.00 91.00 212 GLY A O 1
ATOM 1570 N N . LEU A 1 213 ? -16.076 4.863 -3.506 1.00 93.00 213 LEU A N 1
ATOM 1571 C CA . LEU A 1 213 ? -15.871 6.262 -3.081 1.00 93.00 213 LEU A CA 1
ATOM 1572 C C . LEU A 1 213 ? -16.699 6.635 -1.847 1.00 93.00 213 LEU A C 1
ATOM 1574 O O . LEU A 1 213 ? -16.225 7.379 -0.989 1.00 93.00 213 LEU A O 1
ATOM 1578 N N . ASN A 1 214 ? -17.917 6.103 -1.738 1.00 94.06 214 ASN A N 1
ATOM 1579 C CA . ASN A 1 214 ? -18.761 6.330 -0.567 1.00 94.06 214 ASN A CA 1
ATOM 1580 C C . ASN A 1 214 ? -18.197 5.648 0.692 1.00 94.06 214 ASN A C 1
ATOM 1582 O O . ASN A 1 214 ? -18.366 6.183 1.785 1.00 94.06 214 ASN A O 1
ATOM 1586 N N . ASP A 1 215 ? -17.484 4.526 0.545 1.00 94.12 215 ASP A N 1
ATOM 1587 C CA . ASP A 1 215 ? -16.820 3.838 1.659 1.00 94.12 215 ASP A CA 1
ATOM 1588 C C . ASP A 1 215 ? -15.671 4.691 2.215 1.00 94.12 215 ASP A C 1
ATOM 1590 O O . ASP A 1 215 ? -15.514 4.827 3.427 1.00 94.12 215 ASP A O 1
ATOM 1594 N N . VAL A 1 216 ? -14.914 5.350 1.331 1.00 92.88 216 VAL A N 1
ATOM 1595 C CA . VAL A 1 216 ? -13.885 6.327 1.723 1.00 92.88 216 VAL A CA 1
ATOM 1596 C C . VAL A 1 216 ? -14.523 7.562 2.368 1.00 92.88 216 VAL A C 1
ATOM 1598 O O . VAL A 1 216 ? -14.078 8.010 3.424 1.00 92.88 216 VAL A O 1
ATOM 1601 N N . ALA A 1 217 ? -15.592 8.099 1.770 1.00 94.31 217 ALA A N 1
ATOM 1602 C CA . ALA A 1 217 ? -16.287 9.283 2.278 1.00 94.31 217 ALA A CA 1
ATOM 1603 C C . ALA A 1 217 ? -16.893 9.065 3.676 1.00 94.31 217 ALA A C 1
ATOM 1605 O O . ALA A 1 217 ? -16.963 10.005 4.472 1.00 94.31 217 ALA A O 1
ATOM 1606 N N . LEU A 1 218 ? -17.285 7.827 3.997 1.00 96.56 218 LEU A N 1
ATOM 1607 C CA . LEU A 1 218 ? -17.783 7.444 5.317 1.00 96.56 218 LEU A CA 1
ATOM 1608 C C . LEU A 1 218 ? -16.782 7.783 6.427 1.00 96.56 218 LEU A C 1
ATOM 1610 O O . LEU A 1 218 ? -17.185 8.242 7.494 1.00 96.56 218 LEU A O 1
ATOM 1614 N N . VAL A 1 219 ? -15.485 7.601 6.170 1.00 95.38 219 VAL A N 1
ATOM 1615 C CA . VAL A 1 219 ? -14.414 7.872 7.138 1.00 95.38 219 VAL A CA 1
ATOM 1616 C C . V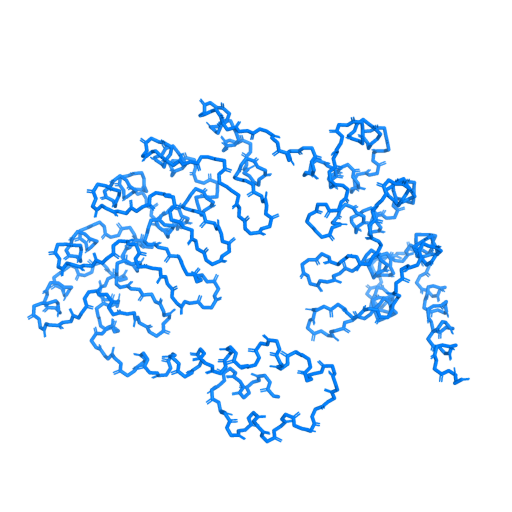AL A 1 219 ? -14.360 9.356 7.499 1.00 95.38 219 VAL A C 1
ATOM 1618 O O . VAL A 1 219 ? -14.263 9.714 8.673 1.00 95.38 219 VAL A O 1
ATOM 1621 N N . ASP A 1 220 ? -14.456 10.232 6.500 1.00 95.12 220 ASP A N 1
ATOM 1622 C CA . ASP A 1 220 ? -14.416 11.679 6.711 1.00 95.12 220 ASP A CA 1
ATOM 1623 C C . ASP A 1 220 ? -15.676 12.190 7.408 1.00 95.12 220 ASP A C 1
ATOM 1625 O O . ASP A 1 220 ? -15.583 13.030 8.304 1.00 95.12 220 ASP A O 1
ATOM 1629 N N . VAL A 1 221 ? -16.842 11.648 7.049 1.00 97.25 221 VAL A N 1
ATOM 1630 C CA . VAL A 1 221 ? -18.112 11.928 7.732 1.00 97.25 221 VAL A CA 1
ATOM 1631 C C . VAL A 1 221 ? -18.047 11.511 9.201 1.00 97.25 221 VAL A C 1
ATOM 1633 O O . VAL A 1 221 ? -18.455 12.278 10.077 1.00 97.25 221 VAL A O 1
ATOM 1636 N N . ALA A 1 222 ? -17.487 10.331 9.476 1.00 97.62 222 ALA A N 1
ATOM 1637 C CA . ALA A 1 222 ? -17.343 9.813 10.825 1.00 97.62 222 ALA A CA 1
ATOM 1638 C C . ALA A 1 222 ? -16.415 10.682 11.684 1.00 97.62 222 ALA A C 1
ATOM 1640 O O . ALA A 1 222 ? -16.768 11.011 12.814 1.00 97.62 222 ALA A O 1
ATOM 1641 N N . ARG A 1 223 ? -15.282 11.128 11.126 1.00 96.44 223 ARG A N 1
ATOM 1642 C CA . ARG A 1 223 ? -14.338 12.042 11.792 1.00 96.44 223 ARG A CA 1
ATOM 1643 C C . ARG A 1 223 ? -14.946 13.421 12.071 1.00 96.44 223 ARG A C 1
ATOM 1645 O O . ARG A 1 223 ? -14.685 14.025 13.104 1.00 96.44 223 ARG A O 1
ATOM 1652 N N . GLN A 1 224 ? -15.767 13.931 11.154 1.00 97.00 224 GLN A N 1
ATOM 1653 C CA . GLN A 1 224 ? -16.413 15.243 11.294 1.00 97.00 224 GLN A CA 1
ATOM 1654 C C . GLN A 1 224 ? -17.622 15.233 12.239 1.00 97.00 224 GLN A C 1
ATOM 1656 O O . GLN A 1 224 ? -18.076 16.304 12.639 1.00 97.00 224 GLN A O 1
ATOM 1661 N N . GLY A 1 225 ? -18.165 14.060 12.577 1.00 96.94 225 GLY A N 1
ATOM 1662 C CA . GLY A 1 225 ? -19.370 13.964 13.400 1.00 96.94 225 GLY A CA 1
ATOM 1663 C C . GLY A 1 225 ? -20.668 14.283 12.646 1.00 96.94 225 GLY A C 1
ATOM 1664 O O . GLY A 1 225 ? -21.683 14.590 13.273 1.00 96.94 225 GLY A O 1
ATOM 1665 N N . ASP A 1 226 ? -20.662 14.248 11.308 1.00 97.38 226 ASP A N 1
ATOM 1666 C CA . ASP A 1 226 ? -21.804 14.667 10.483 1.00 97.38 226 ASP A CA 1
ATOM 1667 C C . ASP A 1 226 ? -22.853 13.549 10.362 1.00 97.38 226 ASP A C 1
ATOM 1669 O O . ASP A 1 226 ? -22.872 12.759 9.417 1.00 97.38 226 ASP A O 1
ATOM 1673 N N . LEU A 1 227 ? -23.750 13.474 11.348 1.00 97.38 227 LEU A N 1
ATOM 1674 C CA . LEU A 1 227 ? -24.779 12.432 11.411 1.00 97.38 227 LEU A CA 1
ATOM 1675 C C . LEU A 1 227 ? -25.747 12.477 10.219 1.00 97.38 227 LEU A C 1
ATOM 1677 O O . LEU A 1 227 ? -26.235 11.432 9.796 1.00 97.38 227 LEU A O 1
ATOM 1681 N N . ALA A 1 228 ? -26.019 13.659 9.662 1.00 97.19 228 ALA A N 1
ATOM 1682 C CA . ALA A 1 228 ? -26.928 13.786 8.526 1.00 97.19 228 ALA A CA 1
ATOM 1683 C C . ALA A 1 228 ? -26.333 13.118 7.280 1.00 97.19 228 ALA A C 1
ATOM 1685 O O . ALA A 1 228 ? -26.976 12.254 6.682 1.00 97.19 228 ALA A O 1
ATOM 1686 N N . LYS A 1 229 ? -25.075 13.437 6.947 1.00 97.12 229 LYS A N 1
ATOM 1687 C CA . LYS A 1 229 ? -24.378 12.779 5.832 1.00 97.12 229 LYS A CA 1
ATOM 1688 C C . LYS A 1 229 ? -24.135 11.296 6.087 1.00 97.12 229 LYS A C 1
ATOM 1690 O O . LYS A 1 229 ? -24.145 10.517 5.138 1.00 97.12 229 LYS A O 1
ATOM 1695 N N . LEU A 1 230 ? -23.943 10.886 7.343 1.00 97.69 230 LEU A N 1
ATOM 1696 C CA . LEU A 1 230 ? -23.823 9.467 7.679 1.00 97.69 230 LEU A CA 1
ATOM 1697 C C . LEU A 1 230 ? -25.075 8.700 7.243 1.00 97.69 230 LEU A C 1
ATOM 1699 O O . LEU A 1 230 ? -24.959 7.674 6.578 1.00 97.69 230 LEU A O 1
ATOM 1703 N N . GLU A 1 231 ? -26.265 9.200 7.578 1.00 97.12 231 GLU A N 1
ATOM 1704 C CA . GLU A 1 231 ? -27.521 8.545 7.191 1.00 97.12 231 GLU A CA 1
ATOM 1705 C C . GLU A 1 231 ? -27.728 8.530 5.672 1.00 97.12 231 GLU A C 1
ATOM 1707 O O . GLU A 1 231 ? -28.259 7.552 5.144 1.00 97.12 231 GLU A O 1
ATOM 1712 N N . GLU A 1 232 ? -27.287 9.569 4.957 1.00 96.69 232 GLU A N 1
ATOM 1713 C CA . GLU A 1 232 ? -27.294 9.584 3.489 1.00 96.69 232 GLU A CA 1
ATOM 1714 C C . GLU A 1 232 ? -26.385 8.487 2.915 1.00 96.69 232 GLU A C 1
ATOM 1716 O O . GLU A 1 232 ? -26.816 7.710 2.062 1.00 96.69 232 GLU A O 1
ATOM 1721 N N . LEU A 1 233 ? -25.149 8.362 3.413 1.00 96.19 233 LEU A N 1
ATOM 1722 C CA . LEU A 1 233 ? -24.203 7.346 2.943 1.00 96.19 233 LEU A CA 1
ATOM 1723 C C . LEU A 1 233 ? -24.684 5.923 3.241 1.00 96.19 233 LEU A C 1
ATOM 1725 O O . LEU A 1 233 ? -24.593 5.057 2.369 1.00 96.19 233 LEU A O 1
ATOM 1729 N N . LEU A 1 234 ? -25.260 5.677 4.421 1.00 95.44 234 LEU A N 1
ATOM 1730 C CA . LEU A 1 234 ? -25.790 4.361 4.802 1.00 95.44 234 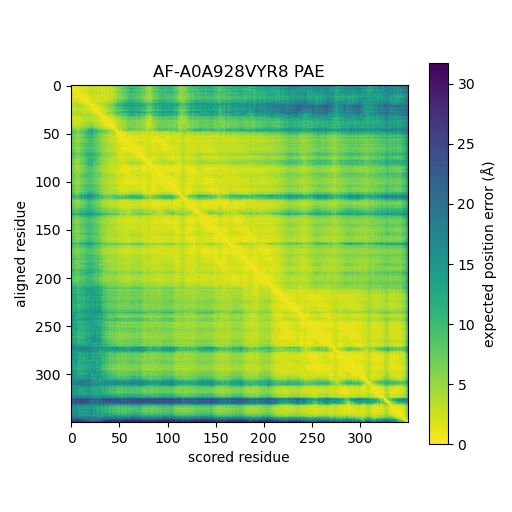LEU A CA 1
ATOM 1731 C C . LEU A 1 234 ? -26.897 3.866 3.856 1.00 95.44 234 LEU A C 1
ATOM 1733 O O . LEU A 1 234 ? -27.032 2.660 3.652 1.00 95.44 234 LEU A O 1
ATOM 1737 N N . GLN A 1 235 ? -27.650 4.770 3.220 1.00 94.38 235 GLN A N 1
ATOM 1738 C CA . GLN A 1 235 ? -28.657 4.406 2.213 1.00 94.38 235 GLN A CA 1
ATOM 1739 C C . GLN A 1 235 ? -28.045 3.906 0.899 1.00 94.38 235 GLN A C 1
ATOM 1741 O O . GLN A 1 235 ? -28.731 3.244 0.122 1.00 94.38 235 GLN A O 1
ATOM 1746 N N . THR A 1 236 ? -26.766 4.191 0.646 1.00 93.12 236 THR A N 1
ATOM 1747 C CA . THR A 1 236 ? -26.070 3.772 -0.580 1.00 93.12 236 THR A CA 1
ATOM 1748 C C . THR A 1 236 ? -25.457 2.372 -0.487 1.00 93.12 236 THR A C 1
ATOM 1750 O O . THR A 1 236 ? -24.894 1.896 -1.467 1.00 93.12 236 THR A O 1
ATOM 1753 N N . GLY A 1 237 ? -25.594 1.690 0.659 1.00 89.94 237 GLY A N 1
ATOM 1754 C CA . GLY A 1 237 ? -25.034 0.352 0.866 1.00 89.94 237 GLY A CA 1
ATOM 1755 C C . GLY A 1 237 ? -23.528 0.346 1.134 1.00 89.94 237 GLY A C 1
ATOM 1756 O O . GLY A 1 237 ? -22.868 -0.630 0.790 1.00 89.94 237 GLY A O 1
ATOM 1757 N N . VAL A 1 238 ? -22.995 1.421 1.729 1.00 95.06 238 VAL A N 1
ATOM 1758 C CA . VAL A 1 238 ? -21.569 1.523 2.082 1.00 95.06 238 VAL A CA 1
ATOM 1759 C C . VAL A 1 238 ? -21.094 0.358 2.941 1.00 95.06 238 VAL A C 1
ATOM 1761 O O . VAL A 1 238 ? -21.799 -0.115 3.840 1.00 95.06 238 VAL A O 1
ATOM 1764 N N . ASN A 1 239 ? -19.851 -0.055 2.720 1.00 94.88 239 ASN A N 1
ATOM 1765 C CA . ASN A 1 239 ? -19.166 -0.981 3.599 1.00 94.88 239 ASN A CA 1
ATOM 1766 C C . ASN A 1 239 ? -18.740 -0.261 4.887 1.00 94.88 239 ASN A C 1
ATOM 1768 O O . ASN A 1 239 ? -17.684 0.364 4.958 1.00 94.88 239 ASN A O 1
ATOM 1772 N N . VAL A 1 240 ? -19.546 -0.400 5.941 1.00 95.81 240 VAL A N 1
ATOM 1773 C CA . VAL A 1 240 ? -19.267 0.184 7.267 1.00 95.81 240 VAL A CA 1
ATOM 1774 C C . VAL A 1 240 ? -17.969 -0.316 7.913 1.00 95.81 240 VAL A C 1
ATOM 1776 O O . VAL A 1 240 ? -17.455 0.338 8.817 1.00 95.81 240 VAL A O 1
ATOM 1779 N N . ASN A 1 241 ? -17.431 -1.446 7.441 1.00 95.31 241 ASN A N 1
ATOM 1780 C CA . ASN A 1 241 ? -16.178 -2.046 7.901 1.00 95.31 241 ASN A CA 1
ATOM 1781 C C . ASN A 1 241 ? -15.017 -1.825 6.915 1.00 95.31 241 ASN A C 1
ATOM 1783 O O . ASN A 1 241 ? -13.996 -2.505 7.009 1.00 95.31 241 ASN A O 1
ATOM 1787 N N . TYR A 1 242 ? -15.156 -0.894 5.964 1.00 93.81 242 TYR A N 1
ATOM 1788 C CA . TYR A 1 242 ? -14.086 -0.511 5.042 1.00 93.81 242 TYR A CA 1
ATOM 1789 C C . TYR A 1 242 ? -12.782 -0.168 5.782 1.00 93.81 242 TYR A C 1
ATOM 1791 O O . TYR A 1 242 ? -12.813 0.489 6.825 1.00 93.81 242 TYR A O 1
ATOM 1799 N N . SER A 1 243 ? -11.647 -0.606 5.216 1.00 90.88 243 SER A N 1
ATOM 1800 C CA . SER A 1 243 ? -10.292 -0.402 5.756 1.00 90.88 243 SER A CA 1
ATOM 1801 C C . SER A 1 243 ? -10.208 -0.750 7.250 1.00 90.88 243 SER A C 1
ATOM 1803 O O . SER A 1 243 ? -9.883 0.089 8.088 1.00 90.88 243 SER A O 1
ATOM 1805 N N . ASP A 1 244 ? -10.580 -1.989 7.584 1.00 91.94 244 ASP A N 1
ATOM 1806 C CA . ASP A 1 244 ? -10.596 -2.524 8.952 1.00 91.94 244 ASP A CA 1
ATOM 1807 C C . ASP A 1 244 ? -11.393 -1.658 9.944 1.00 91.94 244 ASP A C 1
ATOM 1809 O O . ASP A 1 244 ? -10.967 -1.406 11.071 1.00 91.94 244 ASP A O 1
ATOM 1813 N N . GLY A 1 245 ? -12.563 -1.172 9.521 1.00 92.62 245 GLY A N 1
ATOM 1814 C CA . GLY A 1 245 ? -13.465 -0.414 10.392 1.00 92.62 245 GLY A CA 1
ATOM 1815 C C . GLY A 1 245 ? -12.957 0.979 10.780 1.00 92.62 245 GLY A C 1
ATOM 1816 O O . GLY A 1 245 ? -13.406 1.530 11.789 1.00 92.62 245 GLY A O 1
ATOM 1817 N N . ILE A 1 246 ? -12.067 1.587 9.984 1.00 95.19 246 ILE A N 1
ATOM 1818 C CA . ILE A 1 246 ? -11.475 2.908 10.269 1.00 95.19 246 ILE A CA 1
ATOM 1819 C C . ILE A 1 246 ? -12.523 3.997 10.562 1.00 95.19 246 ILE A C 1
ATOM 1821 O O . ILE A 1 246 ? -12.265 4.897 11.358 1.00 95.19 246 ILE A O 1
ATOM 1825 N N . ALA A 1 247 ? -13.719 3.925 9.967 1.00 97.25 247 ALA A N 1
ATOM 1826 C CA . ALA A 1 247 ? -14.793 4.879 10.239 1.00 97.25 247 ALA A CA 1
ATOM 1827 C C . ALA A 1 247 ? -15.226 4.858 11.717 1.00 97.25 247 ALA A C 1
ATOM 1829 O O . ALA A 1 247 ? -15.421 5.913 12.319 1.00 97.25 247 ALA A O 1
ATOM 1830 N N . LEU A 1 248 ? -15.333 3.670 12.323 1.00 98.19 248 LEU A N 1
ATOM 1831 C CA . LEU A 1 248 ? -15.685 3.535 13.735 1.00 98.19 248 LEU A CA 1
ATOM 1832 C C . LEU A 1 248 ? -14.538 3.993 14.643 1.00 98.19 248 LEU A C 1
ATOM 1834 O O . LEU A 1 248 ? -14.803 4.666 15.636 1.00 98.19 248 LEU A O 1
ATOM 1838 N N . VAL A 1 249 ? -13.287 3.685 14.278 1.00 97.31 249 VAL A N 1
ATOM 1839 C CA . VAL A 1 249 ? -12.095 4.182 14.989 1.00 97.31 249 VAL A CA 1
ATOM 1840 C C . VAL A 1 249 ? -12.082 5.712 14.989 1.00 97.31 249 VAL A C 1
ATOM 1842 O O . VAL A 1 249 ? -12.049 6.318 16.053 1.00 97.31 249 VAL A O 1
ATOM 1845 N N . ALA A 1 250 ? -12.231 6.345 13.820 1.00 97.44 250 ALA A N 1
ATOM 1846 C CA . ALA A 1 250 ? -12.236 7.801 13.689 1.00 97.44 250 ALA A CA 1
ATOM 1847 C C . ALA A 1 250 ? -13.375 8.465 14.480 1.00 97.44 250 ALA A C 1
ATOM 1849 O O . ALA A 1 250 ? -13.152 9.462 15.159 1.00 97.44 250 ALA A O 1
ATOM 1850 N N . ALA A 1 251 ? -14.593 7.914 14.437 1.00 98.19 251 ALA A N 1
ATOM 1851 C CA . ALA A 1 251 ? -15.700 8.431 15.242 1.00 98.19 251 ALA A CA 1
ATOM 1852 C C . ALA A 1 251 ? -15.421 8.327 16.750 1.00 98.19 251 ALA A C 1
ATOM 1854 O O . ALA A 1 251 ? -15.799 9.219 17.510 1.00 98.19 251 ALA A O 1
ATOM 1855 N N . ALA A 1 252 ? -14.779 7.237 17.178 1.00 97.88 252 ALA A N 1
ATOM 1856 C CA . ALA A 1 252 ? -14.473 6.978 18.574 1.00 97.88 252 ALA A CA 1
ATOM 1857 C C . ALA A 1 252 ? -13.351 7.889 19.102 1.00 97.88 252 ALA A C 1
ATOM 1859 O O . ALA A 1 252 ? -13.507 8.482 20.171 1.00 97.88 252 ALA A O 1
ATOM 1860 N N . GLY A 1 253 ? -12.278 8.066 18.326 1.00 95.62 253 GLY A N 1
ATOM 1861 C CA . GLY A 1 253 ? -11.171 8.975 18.635 1.00 95.62 253 GLY A CA 1
ATOM 1862 C C . GLY A 1 253 ? -11.552 10.458 18.609 1.00 95.62 253 GLY A C 1
ATOM 1863 O O . GLY A 1 253 ? -10.929 11.269 19.284 1.00 95.62 253 GLY A O 1
ATOM 1864 N N . GLU A 1 254 ? -12.617 10.831 17.899 1.00 96.69 254 GLU A N 1
ATOM 1865 C CA . GLU A 1 254 ? -13.154 12.201 17.905 1.00 96.69 254 GLU A CA 1
ATOM 1866 C C . GLU A 1 254 ? -14.298 12.395 18.920 1.00 96.69 254 GLU A C 1
ATOM 1868 O O . GLU A 1 254 ? -14.796 13.507 19.105 1.00 96.69 254 GLU A O 1
ATOM 1873 N N . GLY A 1 255 ? -14.718 11.331 19.615 1.00 96.44 255 GLY A N 1
ATOM 1874 C CA . GLY A 1 255 ? -15.756 11.397 20.648 1.00 96.44 255 GLY A CA 1
ATOM 1875 C C . GLY A 1 255 ? -17.185 11.531 20.125 1.00 96.44 255 GLY A C 1
ATOM 1876 O O . GLY A 1 255 ? -18.085 11.929 20.868 1.00 96.44 255 GLY A O 1
ATOM 1877 N N . HIS A 1 256 ? -17.431 11.217 18.853 1.00 98.25 256 HIS A N 1
ATOM 1878 C CA . HIS A 1 256 ? -18.742 11.373 18.223 1.00 98.25 256 HIS A CA 1
ATOM 1879 C C . HIS A 1 256 ? -19.672 10.211 18.579 1.00 98.25 256 HIS A C 1
ATOM 1881 O O . HIS A 1 256 ? -19.996 9.371 17.736 1.00 98.25 256 HIS A O 1
ATOM 1887 N N . LEU A 1 257 ? -20.146 10.169 19.830 1.00 98.25 257 LEU A N 1
ATOM 1888 C CA . LEU A 1 257 ? -20.979 9.081 20.362 1.00 98.25 257 LEU A CA 1
ATOM 1889 C C . LEU A 1 257 ? -22.176 8.735 19.461 1.00 98.25 257 LEU A C 1
ATOM 1891 O O . LEU A 1 257 ? -22.467 7.561 19.256 1.00 98.25 257 LEU A O 1
ATOM 1895 N N . ALA A 1 258 ? -22.852 9.732 18.881 1.00 98.44 258 ALA A N 1
ATOM 1896 C CA . ALA A 1 258 ? -23.996 9.500 17.994 1.00 98.44 258 ALA A CA 1
ATOM 1897 C C . ALA A 1 258 ? -23.614 8.745 16.704 1.00 98.44 258 ALA A C 1
ATOM 1899 O O . ALA A 1 258 ? -24.367 7.884 16.245 1.00 98.44 258 ALA A O 1
ATOM 1900 N N . ILE A 1 259 ? -22.437 9.037 16.144 1.00 98.62 259 ILE A N 1
ATOM 1901 C CA . ILE A 1 259 ? -21.888 8.342 14.974 1.00 98.62 259 ILE A CA 1
ATOM 1902 C C . ILE A 1 259 ? -21.490 6.917 15.359 1.00 98.62 259 ILE A C 1
ATOM 1904 O O . ILE A 1 259 ? -21.882 5.977 14.671 1.00 98.62 259 ILE A O 1
ATOM 1908 N N . VAL A 1 260 ? -20.783 6.747 16.484 1.00 98.69 260 VAL A N 1
ATOM 1909 C CA . VAL A 1 260 ? -20.407 5.433 17.039 1.00 98.69 260 VAL A CA 1
ATOM 1910 C C . VAL A 1 260 ? -21.648 4.554 17.209 1.00 98.69 260 VAL A C 1
ATOM 1912 O O . VAL A 1 260 ? -21.706 3.434 16.699 1.00 98.69 260 VAL A O 1
ATOM 1915 N N . ASP A 1 261 ? -22.687 5.089 17.851 1.00 98.38 261 ASP A N 1
ATOM 1916 C CA . ASP A 1 261 ? -23.974 4.422 18.036 1.00 98.38 261 ASP A CA 1
ATOM 1917 C C . ASP A 1 261 ? -24.568 3.945 16.718 1.00 98.38 261 ASP A C 1
ATOM 1919 O O . ASP A 1 261 ? -25.050 2.809 16.610 1.00 98.38 261 ASP A O 1
ATOM 1923 N N . ARG A 1 262 ? -24.562 4.834 15.723 1.00 98.38 262 ARG A N 1
ATOM 1924 C CA . ARG A 1 262 ? -25.202 4.578 14.444 1.00 98.38 262 ARG A CA 1
ATOM 1925 C C . ARG A 1 262 ? -24.433 3.564 13.605 1.00 98.38 262 ARG A C 1
ATOM 1927 O O . ARG A 1 262 ? -25.074 2.681 13.030 1.00 98.38 262 ARG A O 1
ATOM 1934 N N . LEU A 1 263 ? -23.104 3.643 13.579 1.00 98.19 263 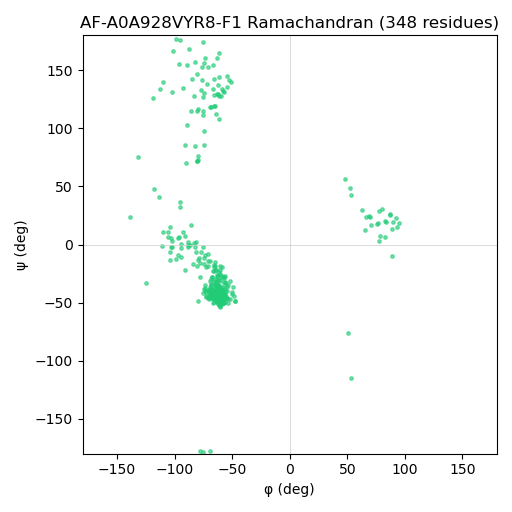LEU A N 1
ATOM 1935 C CA . LEU A 1 263 ? -22.229 2.684 12.902 1.00 98.19 263 LEU A CA 1
ATOM 1936 C C . LEU A 1 263 ? -22.380 1.280 13.501 1.00 98.19 263 LEU A C 1
ATOM 1938 O O . LEU A 1 263 ? -22.617 0.330 12.757 1.00 98.19 263 LEU A O 1
ATOM 1942 N N . ILE A 1 264 ? -22.380 1.148 14.834 1.00 98.31 264 ILE A N 1
ATOM 1943 C CA . ILE A 1 264 ? -22.595 -0.145 15.511 1.00 98.31 264 ILE A CA 1
ATOM 1944 C C . ILE A 1 264 ? -23.954 -0.745 15.129 1.00 98.31 264 ILE A C 1
ATOM 1946 O O . ILE A 1 264 ? -24.046 -1.918 14.774 1.00 98.31 264 ILE A O 1
ATOM 1950 N N . ARG A 1 265 ? -25.027 0.060 15.136 1.00 97.81 265 ARG A N 1
ATOM 1951 C CA . ARG A 1 265 ? -26.367 -0.397 14.708 1.00 97.81 265 ARG A CA 1
ATOM 1952 C C . ARG A 1 265 ? -26.437 -0.772 13.227 1.00 97.81 265 ARG A C 1
ATOM 1954 O O . ARG A 1 265 ? -27.382 -1.446 12.829 1.00 97.81 265 ARG A O 1
ATOM 1961 N N . SER A 1 266 ? -25.480 -0.317 12.427 1.00 97.44 266 SER A N 1
ATOM 1962 C CA . SER A 1 266 ? -25.383 -0.609 10.995 1.00 97.44 266 SER A CA 1
ATOM 1963 C C . SER A 1 266 ? -24.438 -1.778 10.696 1.00 97.44 266 SER A C 1
ATOM 1965 O O . SER A 1 266 ? -24.206 -2.075 9.531 1.00 97.44 266 SER A O 1
ATOM 1967 N N . GLY A 1 267 ? -23.929 -2.467 11.727 1.00 97.00 267 GLY A N 1
ATOM 1968 C CA . GLY A 1 267 ? -23.096 -3.662 11.580 1.00 97.00 267 GLY A CA 1
ATOM 1969 C C . GLY A 1 267 ? -21.589 -3.407 11.603 1.00 97.00 267 GLY A C 1
ATOM 1970 O O . GLY A 1 267 ? -20.834 -4.267 11.148 1.00 97.00 267 GLY A O 1
ATOM 1971 N N . ALA A 1 268 ? -21.140 -2.254 12.111 1.00 97.75 268 ALA A N 1
ATOM 1972 C CA . ALA A 1 268 ? -19.717 -2.027 12.339 1.00 97.75 268 ALA A CA 1
ATOM 1973 C C . ALA A 1 268 ? -19.171 -3.011 13.390 1.00 97.75 268 ALA A C 1
ATOM 1975 O O . ALA A 1 268 ? -19.749 -3.151 14.473 1.00 97.75 268 ALA A O 1
ATOM 1976 N N . ASP A 1 269 ? -18.065 -3.681 13.075 1.00 97.25 269 ASP A N 1
ATOM 1977 C CA . ASP A 1 269 ? -17.366 -4.569 14.001 1.00 97.25 269 ASP A CA 1
ATOM 1978 C C . ASP A 1 269 ? -16.498 -3.737 14.953 1.00 97.25 269 ASP A C 1
ATOM 1980 O O . ASP A 1 269 ? -15.563 -3.044 14.554 1.00 97.25 269 ASP A O 1
ATOM 1984 N N . VAL A 1 270 ? -16.833 -3.806 16.240 1.00 97.44 270 VAL A N 1
ATOM 1985 C CA . VAL A 1 270 ? -16.212 -3.009 17.306 1.00 97.44 270 VAL A CA 1
ATOM 1986 C C . VAL A 1 270 ? -14.796 -3.453 17.677 1.00 97.44 270 VAL A C 1
ATOM 1988 O O . VAL A 1 270 ? -14.138 -2.753 18.445 1.00 97.44 270 VAL A O 1
ATOM 1991 N N . ASN A 1 271 ? -14.336 -4.598 17.164 1.00 95.12 271 ASN A N 1
ATOM 1992 C CA . ASN A 1 271 ? -13.021 -5.171 17.459 1.00 95.12 271 ASN A CA 1
ATOM 1993 C C . ASN A 1 271 ? -12.053 -5.129 16.266 1.00 95.12 271 ASN A C 1
ATOM 1995 O O . ASN A 1 271 ? -10.901 -5.557 16.401 1.00 95.12 271 ASN A O 1
ATOM 1999 N N . LEU A 1 272 ? -12.489 -4.613 15.110 1.00 92.75 272 LEU A N 1
ATOM 2000 C CA . LEU A 1 272 ? -11.571 -4.335 14.010 1.00 92.75 272 LEU A CA 1
ATOM 2001 C C . LEU A 1 272 ? -10.616 -3.213 14.412 1.00 92.75 272 LEU A C 1
ATOM 2003 O O . LEU A 1 272 ? -11.018 -2.213 15.004 1.00 92.75 272 LEU A O 1
ATOM 2007 N N . GLY A 1 273 ? -9.334 -3.424 14.128 1.00 83.56 273 GLY A N 1
ATOM 2008 C CA . GLY A 1 273 ? -8.275 -2.490 14.465 1.00 83.56 273 GLY A CA 1
ATOM 2009 C C . GLY A 1 273 ? -7.574 -2.007 13.208 1.00 83.56 273 GLY A C 1
ATOM 2010 O O . GLY A 1 273 ? -7.072 -2.817 12.432 1.00 83.56 273 GLY A O 1
ATOM 2011 N N . TRP A 1 274 ? -7.500 -0.693 13.028 1.00 83.38 274 TRP A N 1
ATOM 2012 C CA . TRP A 1 274 ? -6.930 -0.097 11.825 1.00 83.38 274 TRP A CA 1
ATOM 2013 C C . TRP A 1 274 ? -5.396 -0.142 11.840 1.00 83.38 274 TRP A C 1
ATOM 2015 O O . TRP A 1 274 ? -4.781 0.239 12.838 1.00 83.38 274 TRP A O 1
ATOM 2025 N N . LYS A 1 275 ? -4.780 -0.576 10.724 1.00 78.62 275 LYS A N 1
ATOM 2026 C CA . LYS A 1 275 ? -3.323 -0.648 10.444 1.00 78.62 275 LYS A CA 1
ATOM 2027 C C . LYS A 1 275 ? -2.473 -1.344 11.508 1.00 78.62 275 LYS A C 1
ATOM 2029 O O . LYS A 1 275 ? -2.029 -2.471 11.318 1.00 78.62 275 LYS A O 1
ATOM 2034 N N . THR A 1 276 ? -2.224 -0.662 12.620 1.00 77.62 276 THR A N 1
ATOM 2035 C CA . THR A 1 276 ? -1.507 -1.172 13.791 1.00 77.62 276 THR A CA 1
ATOM 2036 C C . THR A 1 276 ? -2.445 -1.913 14.738 1.00 77.62 276 THR A C 1
ATOM 2038 O O . THR A 1 276 ? -2.111 -2.113 15.895 1.00 77.62 276 THR A O 1
ATOM 2041 N N . GLY A 1 277 ? -3.638 -2.313 14.295 1.00 85.50 277 GLY A N 1
ATOM 2042 C CA . GLY A 1 277 ? -4.619 -2.945 15.171 1.00 85.50 277 GLY A CA 1
ATOM 2043 C C . GLY A 1 277 ? -5.240 -1.985 16.190 1.00 85.50 277 GLY A C 1
ATOM 2044 O O . GLY A 1 277 ? -5.834 -2.467 17.150 1.00 85.50 277 GLY A O 1
ATOM 2045 N N . LEU A 1 278 ? -5.128 -0.664 15.988 1.00 91.12 278 LEU A N 1
ATOM 2046 C CA . LEU A 1 278 ? -5.747 0.341 16.854 1.00 91.12 278 LEU A CA 1
ATOM 2047 C C . LEU A 1 278 ? -7.271 0.173 16.827 1.00 91.12 278 LEU A C 1
ATOM 2049 O O . LEU A 1 278 ? -7.913 0.464 15.817 1.00 91.12 278 LEU A O 1
ATOM 2053 N N . THR A 1 279 ? -7.837 -0.328 17.923 1.00 95.19 279 THR A N 1
ATOM 2054 C CA . THR A 1 279 ? -9.279 -0.579 18.042 1.00 95.19 279 THR A CA 1
ATOM 2055 C C . THR A 1 279 ? -10.039 0.701 18.411 1.00 95.19 279 THR A C 1
ATOM 2057 O O . THR A 1 279 ? -9.469 1.593 19.047 1.00 95.19 279 THR A O 1
ATOM 2060 N N . PRO A 1 280 ? -11.349 0.792 18.107 1.00 97.44 280 PRO A N 1
ATOM 2061 C CA . PRO A 1 280 ? -12.163 1.943 18.492 1.00 97.44 280 PRO A CA 1
ATOM 2062 C C . PRO A 1 280 ? -12.119 2.239 19.996 1.00 97.44 280 PRO A C 1
ATOM 2064 O O . PRO A 1 280 ? -12.119 3.399 20.401 1.00 97.44 280 PRO A O 1
ATOM 2067 N N . ILE A 1 281 ? -12.064 1.197 20.837 1.00 97.81 281 ILE A N 1
ATOM 2068 C CA . ILE A 1 281 ? -12.016 1.363 22.296 1.00 97.81 281 ILE A CA 1
ATOM 2069 C C . ILE A 1 281 ? -10.652 1.866 22.768 1.00 97.81 281 ILE A C 1
ATOM 2071 O O . ILE A 1 281 ? -10.606 2.660 23.703 1.00 97.81 281 ILE A O 1
ATOM 2075 N N . ALA A 1 282 ? -9.561 1.447 22.120 1.00 95.50 282 ALA A N 1
ATOM 2076 C CA . ALA A 1 282 ? -8.220 1.932 22.429 1.00 95.50 282 ALA A CA 1
ATOM 2077 C C . ALA A 1 282 ? -8.074 3.423 22.097 1.00 95.50 282 ALA A C 1
ATOM 2079 O O . ALA A 1 282 ? -7.613 4.187 22.944 1.00 95.50 282 ALA A O 1
ATOM 2080 N N . ASP A 1 283 ? -8.544 3.852 20.922 1.00 95.44 283 ASP A N 1
ATOM 2081 C CA . ASP A 1 283 ? -8.467 5.259 20.509 1.00 95.44 283 ASP A CA 1
ATOM 2082 C C . ASP A 1 283 ? -9.365 6.157 21.384 1.00 95.44 283 ASP A C 1
ATOM 2084 O O . ASP A 1 283 ? -8.913 7.164 21.928 1.00 95.44 283 ASP A O 1
ATOM 2088 N N . ALA A 1 284 ? -10.609 5.743 21.664 1.00 96.94 284 ALA A N 1
ATOM 2089 C CA . ALA A 1 284 ? -11.482 6.467 22.597 1.00 96.94 284 ALA A CA 1
ATOM 2090 C C . ALA A 1 284 ? -10.897 6.563 24.017 1.00 96.94 284 ALA A C 1
ATOM 2092 O O . ALA A 1 284 ? -11.060 7.586 24.688 1.00 96.94 284 ALA A O 1
ATOM 2093 N N . ALA A 1 285 ? -10.218 5.510 24.483 1.00 96.50 285 ALA A N 1
ATOM 2094 C CA . ALA A 1 285 ? -9.582 5.481 25.793 1.00 96.50 285 ALA A CA 1
ATOM 2095 C C . ALA A 1 285 ? -8.364 6.415 25.866 1.00 96.50 285 ALA A C 1
ATOM 2097 O O . ALA A 1 285 ? -8.245 7.167 26.834 1.00 96.50 285 ALA A O 1
ATOM 2098 N N . TYR A 1 286 ? -7.515 6.426 24.832 1.00 94.44 286 TYR A N 1
ATOM 2099 C CA . TYR A 1 286 ? -6.401 7.372 24.701 1.00 94.44 286 TYR A CA 1
ATOM 2100 C C . TYR A 1 286 ? -6.892 8.826 24.718 1.00 94.44 286 TYR A C 1
ATOM 2102 O O . TYR A 1 286 ? -6.378 9.658 25.465 1.00 94.44 286 TYR A O 1
ATOM 2110 N N . GLN A 1 287 ? -7.958 9.120 23.973 1.00 95.19 287 GLN A N 1
ATOM 2111 C CA . GLN A 1 287 ? -8.530 10.466 23.866 1.00 95.19 287 GLN A CA 1
ATOM 2112 C C . GLN A 1 287 ? -9.409 10.860 25.069 1.00 95.19 287 GLN A C 1
ATOM 2114 O O . GLN A 1 287 ? -9.762 12.030 25.242 1.00 95.19 287 GLN A O 1
ATOM 2119 N N . GLY A 1 288 ? -9.758 9.898 25.929 1.00 95.81 288 GLY A N 1
ATOM 2120 C CA . GLY A 1 288 ? -10.471 10.120 27.184 1.00 95.81 288 GLY A CA 1
ATOM 2121 C C . GLY A 1 288 ? -11.992 10.302 27.060 1.00 95.81 288 GLY A C 1
ATOM 2122 O O . GLY A 1 288 ? -12.589 11.021 27.866 1.00 95.81 288 GLY A O 1
ATOM 2123 N N . TYR A 1 289 ? -12.625 9.666 26.068 1.00 96.75 289 TYR A N 1
ATOM 2124 C CA . TYR A 1 289 ? -14.079 9.686 25.843 1.00 96.75 289 TYR A CA 1
ATOM 2125 C C . TYR A 1 289 ? -14.788 8.533 26.568 1.00 96.75 289 TYR A C 1
ATOM 2127 O O . TYR A 1 289 ? -15.018 7.464 26.000 1.00 96.75 289 TYR A O 1
ATOM 2135 N N . LEU A 1 290 ? -15.130 8.733 27.846 1.00 96.38 290 LEU A N 1
ATOM 2136 C CA . LEU A 1 290 ? -15.710 7.680 28.692 1.00 96.38 290 LEU A CA 1
ATOM 2137 C C . LEU A 1 290 ? -17.052 7.151 28.168 1.00 96.38 290 LEU A C 1
ATOM 2139 O O . LEU A 1 290 ? -17.300 5.948 28.211 1.00 96.38 290 LEU A O 1
ATOM 2143 N N . ASP A 1 291 ? -17.915 8.030 27.673 1.00 97.62 291 ASP A N 1
ATOM 2144 C CA . ASP A 1 291 ? -19.223 7.675 27.121 1.00 97.62 291 ASP A CA 1
ATOM 2145 C C . ASP A 1 291 ? -19.107 6.769 25.885 1.00 97.62 291 ASP A C 1
ATOM 2147 O O . ASP A 1 291 ? -19.825 5.773 25.769 1.00 97.62 291 ASP A O 1
ATOM 2151 N N . VAL A 1 292 ? -18.147 7.059 25.007 1.00 98.38 292 VAL A N 1
ATOM 2152 C CA . VAL A 1 292 ? -17.797 6.210 23.866 1.00 98.38 292 VAL A CA 1
ATOM 2153 C C . VAL A 1 292 ? -17.214 4.873 24.327 1.00 98.38 292 VAL A C 1
ATOM 2155 O O . VAL A 1 292 ? -17.632 3.831 23.820 1.00 98.38 292 VAL A O 1
ATOM 2158 N N . VAL A 1 293 ? -16.304 4.867 25.310 1.00 98.38 293 VAL A N 1
ATOM 2159 C CA . VAL A 1 293 ? -15.733 3.628 25.872 1.00 98.38 293 VAL A CA 1
ATOM 2160 C C . VAL A 1 293 ? -16.830 2.725 26.437 1.00 98.38 293 VAL A C 1
ATOM 2162 O O . VAL A 1 293 ? -16.903 1.551 26.076 1.00 98.38 293 VAL A O 1
ATOM 2165 N N . GLU A 1 294 ? -17.727 3.257 27.270 1.00 98.25 294 GLU A N 1
ATOM 2166 C CA . GLU A 1 294 ? -18.846 2.487 27.829 1.00 98.25 294 GLU A CA 1
ATOM 2167 C C . GLU A 1 294 ? -19.773 1.967 26.729 1.00 98.25 294 GLU A C 1
ATOM 2169 O O . GLU A 1 294 ? -20.218 0.812 26.756 1.00 98.25 294 GLU A O 1
ATOM 2174 N N . ARG A 1 295 ? -20.026 2.784 25.702 1.00 98.50 295 ARG A N 1
ATOM 2175 C CA . ARG A 1 295 ? -20.843 2.356 24.575 1.00 98.50 295 ARG A CA 1
ATOM 2176 C C . ARG A 1 295 ? -20.200 1.218 23.783 1.00 98.50 295 ARG A C 1
ATOM 2178 O O . ARG A 1 295 ? -20.912 0.277 23.416 1.00 98.50 295 ARG A O 1
ATOM 2185 N N . LEU A 1 296 ? -18.895 1.263 23.540 1.00 98.50 296 LEU A N 1
ATOM 2186 C CA . LEU A 1 296 ? -18.152 0.199 22.863 1.00 98.50 296 LEU A CA 1
ATOM 2187 C C . LEU A 1 296 ? -18.099 -1.081 23.708 1.00 98.50 296 LEU A C 1
ATOM 2189 O O . LEU A 1 296 ? -18.364 -2.164 23.186 1.00 98.50 296 LEU A O 1
ATOM 2193 N N . LEU A 1 297 ? -17.875 -0.971 25.022 1.00 98.19 297 LEU A N 1
ATOM 2194 C CA . LEU A 1 297 ? -17.947 -2.106 25.952 1.00 98.19 297 LEU A CA 1
ATOM 2195 C C . LEU A 1 297 ? -19.325 -2.778 25.912 1.00 98.19 297 LEU A C 1
ATOM 2197 O O . LEU A 1 297 ? -19.417 -4.001 25.824 1.00 98.19 297 LEU A O 1
ATOM 2201 N N . SER A 1 298 ? -20.405 -1.989 25.897 1.00 97.94 298 SER A N 1
ATOM 2202 C CA . SER A 1 298 ? -21.771 -2.522 25.791 1.00 97.94 298 SER A CA 1
ATOM 2203 C C . SER A 1 298 ? -22.050 -3.244 24.463 1.00 97.94 298 SER A C 1
ATOM 2205 O O . SER A 1 298 ? -22.946 -4.083 24.402 1.00 97.94 298 SER A O 1
ATOM 2207 N N . ALA A 1 299 ? -21.278 -2.947 23.410 1.00 97.88 299 ALA A N 1
ATOM 2208 C CA . ALA A 1 299 ? -21.326 -3.647 22.126 1.00 97.88 299 ALA A CA 1
ATOM 2209 C C . ALA A 1 299 ? -20.410 -4.877 22.050 1.00 97.88 299 ALA A C 1
ATOM 2211 O O . ALA A 1 299 ? -20.385 -5.536 21.015 1.00 97.88 299 ALA A O 1
ATOM 2212 N N . GLY A 1 300 ? -19.671 -5.200 23.116 1.00 96.62 300 GLY A N 1
ATOM 2213 C CA . GLY A 1 300 ? -18.755 -6.340 23.137 1.00 96.62 300 GLY A CA 1
ATOM 2214 C C . GLY A 1 300 ? -17.351 -6.036 22.611 1.00 96.62 300 GLY A C 1
ATOM 2215 O O . GLY A 1 300 ? -16.674 -6.949 22.137 1.00 96.62 300 GLY A O 1
ATOM 2216 N N . ALA A 1 301 ? -16.901 -4.779 22.684 1.00 97.12 301 ALA A N 1
ATOM 2217 C CA . ALA A 1 301 ? -15.498 -4.455 22.440 1.00 97.12 301 ALA A CA 1
ATOM 2218 C C . ALA A 1 301 ? -14.594 -5.139 23.482 1.00 97.12 301 ALA A C 1
ATOM 2220 O O . ALA A 1 301 ? -14.902 -5.135 24.676 1.00 97.12 301 ALA A O 1
ATOM 2221 N N . ASN A 1 302 ? -13.471 -5.705 23.042 1.00 94.88 302 ASN A N 1
ATOM 2222 C CA . ASN A 1 302 ? -12.452 -6.295 23.900 1.00 94.88 302 ASN A CA 1
ATOM 2223 C C . ASN A 1 302 ? -11.422 -5.223 24.309 1.00 94.88 302 ASN A C 1
ATOM 2225 O O . ASN A 1 302 ? -10.532 -4.908 23.517 1.00 94.88 302 ASN A O 1
ATOM 2229 N N . PRO A 1 303 ? -11.468 -4.690 25.546 1.00 93.88 303 PRO A N 1
ATOM 2230 C CA . PRO A 1 303 ? -10.540 -3.644 25.982 1.00 93.88 303 PRO A CA 1
ATOM 2231 C C . PRO A 1 303 ? -9.093 -4.132 26.138 1.00 93.88 303 PRO A C 1
ATOM 2233 O O . PRO A 1 303 ? -8.185 -3.314 26.255 1.00 93.88 303 PRO A O 1
ATOM 2236 N N . PHE A 1 304 ? -8.871 -5.449 26.165 1.00 92.62 304 PHE A N 1
ATOM 2237 C CA . PHE A 1 304 ? -7.552 -6.060 26.352 1.00 92.62 304 PHE A CA 1
ATOM 2238 C C . PHE A 1 304 ? -6.992 -6.653 25.058 1.00 92.62 304 PHE A C 1
ATOM 2240 O O . PHE A 1 304 ? -6.002 -7.385 25.083 1.00 92.62 304 PHE A O 1
ATOM 2247 N N . GLN A 1 305 ? -7.630 -6.360 23.920 1.00 88.50 305 GLN A N 1
ATOM 2248 C CA . GLN A 1 305 ? -7.038 -6.627 22.621 1.00 88.50 305 GLN A CA 1
ATOM 2249 C C . GLN A 1 305 ? -5.799 -5.747 22.460 1.00 88.50 305 GLN A C 1
ATOM 2251 O O . GLN A 1 305 ? -5.875 -4.522 22.516 1.00 88.50 305 GLN A O 1
ATOM 2256 N N . ARG A 1 306 ? -4.659 -6.411 22.286 1.00 85.62 306 ARG A N 1
ATOM 2257 C CA . ARG A 1 306 ? -3.357 -5.782 22.102 1.00 85.62 306 ARG A CA 1
ATOM 2258 C C . ARG A 1 306 ? -3.251 -5.227 20.687 1.00 85.62 306 ARG A C 1
ATOM 2260 O O . ARG A 1 306 ? -3.497 -5.960 19.724 1.00 85.62 306 ARG A O 1
ATOM 2267 N N . CYS A 1 307 ? -2.905 -3.951 20.579 1.00 81.81 307 CYS A N 1
ATOM 2268 C CA . CYS A 1 307 ? -2.538 -3.341 19.309 1.00 81.81 307 CYS A CA 1
ATOM 2269 C C . CYS A 1 307 ? -1.141 -3.833 18.896 1.00 81.81 307 CYS A C 1
ATOM 2271 O O . CYS A 1 307 ? -0.374 -4.339 19.703 1.00 81.81 307 CYS A O 1
ATOM 2273 N N . PHE A 1 308 ? -0.809 -3.712 17.620 1.00 75.00 308 PHE A N 1
ATOM 2274 C CA . PHE A 1 308 ? 0.483 -4.066 17.032 1.00 75.00 308 PHE A CA 1
ATOM 2275 C C . PHE A 1 308 ? 1.420 -2.854 16.928 1.00 75.00 308 PHE A C 1
ATOM 2277 O O . PHE A 1 308 ? 2.184 -2.746 15.968 1.00 75.00 308 PHE A O 1
ATOM 2284 N N . ASP A 1 309 ? 1.321 -1.910 17.862 1.00 71.88 309 ASP A N 1
ATOM 2285 C CA . ASP A 1 309 ? 2.320 -0.854 18.009 1.00 71.88 309 ASP A CA 1
ATOM 2286 C C . ASP A 1 309 ? 3.600 -1.408 18.666 1.00 71.88 309 ASP A C 1
ATOM 2288 O O . ASP A 1 309 ? 3.666 -2.572 19.068 1.00 71.88 309 ASP A O 1
ATOM 2292 N N . ASP A 1 310 ? 4.647 -0.585 18.750 1.00 67.00 310 ASP A N 1
ATOM 2293 C CA . ASP A 1 310 ? 5.946 -1.008 19.294 1.00 67.00 310 ASP A CA 1
ATOM 2294 C C . ASP A 1 310 ? 5.865 -1.470 20.765 1.00 67.00 310 ASP A C 1
ATOM 2296 O O . ASP A 1 310 ? 6.731 -2.216 21.230 1.00 67.00 310 ASP A O 1
ATOM 2300 N N . GLU A 1 311 ? 4.827 -1.045 21.491 1.00 73.00 311 GLU A N 1
ATOM 2301 C CA . GLU A 1 311 ? 4.618 -1.309 22.919 1.00 73.00 311 GLU A CA 1
ATOM 2302 C C . GLU A 1 311 ? 3.557 -2.390 23.198 1.00 73.00 311 GLU A C 1
ATOM 2304 O O . GLU A 1 311 ? 3.414 -2.828 24.339 1.00 73.00 311 GLU A O 1
ATOM 2309 N N . SER A 1 312 ? 2.857 -2.872 22.167 1.00 80.38 312 SER A N 1
ATOM 2310 C CA . SER A 1 312 ? 1.712 -3.781 22.274 1.00 80.38 312 SER A CA 1
ATOM 2311 C C . SER A 1 312 ? 0.635 -3.258 23.238 1.00 80.38 312 SER A C 1
ATOM 2313 O O . SER A 1 312 ? 0.194 -3.953 24.157 1.00 80.38 312 SER A O 1
ATOM 2315 N N . ASN A 1 313 ? 0.225 -1.997 23.100 1.00 86.56 313 ASN A N 1
ATOM 2316 C CA . ASN A 1 313 ? -0.686 -1.364 24.056 1.00 86.56 313 ASN A CA 1
ATOM 2317 C C . ASN A 1 313 ? -2.124 -1.911 23.941 1.00 86.56 313 ASN A C 1
ATOM 2319 O O . ASN A 1 313 ? -2.654 -2.130 22.848 1.00 86.56 313 ASN A O 1
ATOM 2323 N N . ASP A 1 314 ? -2.768 -2.140 25.091 1.00 91.94 314 ASP A N 1
ATOM 2324 C CA . ASP A 1 314 ? -4.215 -2.376 25.194 1.00 91.94 314 ASP A CA 1
ATOM 2325 C C . ASP A 1 314 ? -4.965 -1.064 25.519 1.00 91.94 314 ASP A C 1
ATOM 2327 O O . ASP A 1 314 ? -4.345 -0.020 25.732 1.00 91.94 314 ASP A O 1
ATOM 2331 N N . ALA A 1 315 ? -6.303 -1.073 25.564 1.00 93.81 315 ALA A N 1
ATOM 2332 C CA . ALA A 1 315 ? -7.068 0.156 25.805 1.00 93.81 315 ALA A CA 1
ATOM 2333 C C . ALA A 1 315 ? -6.794 0.785 27.187 1.00 93.81 315 ALA A C 1
ATOM 2335 O O . ALA A 1 315 ? -6.912 1.999 27.350 1.00 93.81 315 ALA A O 1
ATOM 2336 N N . LEU A 1 316 ? -6.416 -0.018 28.189 1.00 95.06 316 LEU A N 1
ATOM 2337 C CA . LEU A 1 316 ? -6.048 0.481 29.516 1.00 95.06 316 LEU A CA 1
ATOM 2338 C C . LEU A 1 316 ? -4.676 1.159 29.486 1.00 95.06 316 LEU A C 1
ATOM 2340 O O . LEU A 1 316 ? -4.496 2.195 30.130 1.00 95.06 316 LEU A O 1
ATOM 2344 N N . ASP A 1 317 ? -3.724 0.589 28.753 1.00 93.75 317 ASP A N 1
ATOM 2345 C CA . ASP A 1 317 ? -2.405 1.186 28.562 1.00 93.75 317 ASP A CA 1
ATOM 2346 C C . ASP A 1 317 ? -2.531 2.520 27.803 1.00 93.75 317 ASP A C 1
ATOM 2348 O O . ASP A 1 317 ? -2.056 3.547 28.288 1.00 93.75 317 ASP A O 1
ATOM 2352 N N . TYR A 1 318 ? -3.325 2.559 26.728 1.00 93.31 318 TYR A N 1
ATOM 2353 C CA . TYR A 1 318 ? -3.651 3.793 26.006 1.00 93.31 318 TYR A CA 1
ATOM 2354 C C . TYR A 1 318 ? -4.327 4.859 26.880 1.00 93.31 318 TYR A C 1
ATOM 2356 O O . TYR A 1 318 ? -3.956 6.032 26.805 1.00 93.31 318 TYR A O 1
ATOM 2364 N N . ALA A 1 319 ? -5.266 4.480 27.756 1.00 94.88 319 ALA A N 1
ATOM 2365 C CA . ALA A 1 319 ? -5.893 5.419 28.691 1.00 94.88 319 ALA A CA 1
ATOM 2366 C C . ALA A 1 319 ? -4.872 6.085 29.631 1.00 94.88 319 ALA A C 1
ATOM 2368 O O . ALA A 1 319 ? -4.971 7.279 29.922 1.00 94.88 319 ALA A O 1
ATOM 2369 N N . ARG A 1 320 ? -3.877 5.321 30.104 1.00 94.06 320 ARG A N 1
ATOM 2370 C CA . ARG A 1 320 ? -2.792 5.836 30.955 1.00 94.06 320 ARG A CA 1
ATOM 2371 C C . ARG A 1 320 ? -1.860 6.755 30.182 1.00 94.06 320 ARG A C 1
ATOM 2373 O O . ARG A 1 320 ? -1.491 7.801 30.713 1.00 94.06 320 ARG A O 1
ATOM 2380 N N . THR A 1 321 ? -1.511 6.394 28.949 1.00 92.38 321 THR A N 1
ATOM 2381 C CA . THR A 1 321 ? -0.696 7.238 28.067 1.00 92.38 321 THR A CA 1
ATOM 2382 C C . THR A 1 321 ? -1.395 8.572 27.813 1.00 92.38 321 THR A C 1
ATOM 2384 O O . THR A 1 321 ? -0.822 9.623 28.095 1.00 92.38 321 THR A O 1
ATOM 2387 N N . GLY A 1 322 ? -2.673 8.545 27.422 1.00 90.81 322 GLY A N 1
ATOM 2388 C CA . GLY A 1 322 ? -3.475 9.754 27.217 1.00 90.81 322 GLY A CA 1
ATOM 2389 C C . GLY A 1 322 ? -3.573 10.642 28.465 1.00 90.81 322 GLY A C 1
ATOM 2390 O O . GLY A 1 322 ? -3.468 11.867 28.371 1.00 90.81 322 GLY A O 1
ATOM 2391 N N . GLN A 1 323 ? -3.692 10.039 29.656 1.00 91.62 323 GLN A N 1
ATOM 2392 C CA . GLN A 1 323 ? -3.670 10.775 30.924 1.00 91.62 323 GLN A CA 1
ATOM 2393 C C . GLN A 1 323 ? -2.315 11.451 31.185 1.00 91.62 323 GLN A C 1
ATOM 2395 O O . GLN A 1 323 ? -2.274 12.598 31.632 1.00 91.62 323 GLN A O 1
ATOM 2400 N N . ALA A 1 324 ? -1.214 10.734 30.947 1.00 90.62 324 ALA A N 1
ATOM 2401 C CA . ALA A 1 324 ? 0.140 11.198 31.236 1.00 90.62 324 ALA A CA 1
ATOM 2402 C C . ALA A 1 324 ? 0.582 12.334 30.307 1.00 90.62 324 ALA A C 1
ATOM 2404 O O . ALA A 1 324 ? 1.273 13.255 30.741 1.00 90.62 324 ALA A O 1
ATOM 2405 N N . GLU A 1 325 ? 0.171 12.283 29.043 1.00 87.56 325 GLU A N 1
ATOM 2406 C CA . GLU A 1 325 ? 0.534 13.292 28.055 1.00 87.56 325 GLU A CA 1
ATOM 2407 C C . GLU A 1 325 ? -0.192 14.634 28.259 1.00 87.56 325 GLU A C 1
ATOM 2409 O O . GLU A 1 325 ? 0.269 15.669 27.782 1.00 87.56 325 GLU A O 1
ATOM 2414 N N . GLY A 1 326 ? -1.305 14.656 29.002 1.00 69.50 326 GLY A N 1
ATOM 2415 C CA . GLY A 1 326 ? -1.965 15.895 29.428 1.00 69.50 326 GLY A CA 1
ATOM 2416 C C . GLY A 1 326 ? -2.545 16.748 28.291 1.00 69.50 326 GLY A C 1
ATOM 2417 O O . GLY A 1 326 ? -2.938 17.891 28.529 1.00 69.50 326 GLY A O 1
ATOM 2418 N N . HIS A 1 327 ? -2.633 16.209 27.070 1.00 66.00 327 HIS A N 1
ATOM 2419 C CA . HIS A 1 327 ? -3.113 16.924 25.883 1.00 66.00 327 HIS A CA 1
ATOM 2420 C C . HIS A 1 327 ? -4.626 17.210 25.894 1.00 66.00 327 HIS A C 1
ATOM 2422 O O . HIS A 1 327 ? -5.107 17.971 25.052 1.00 66.00 327 HIS A O 1
ATOM 2428 N N . HIS A 1 328 ? -5.387 16.659 26.849 1.00 68.50 328 HIS A N 1
ATOM 2429 C CA . HIS A 1 328 ? -6.851 16.718 26.829 1.00 68.50 328 HIS A CA 1
ATOM 2430 C C . HIS A 1 328 ? -7.471 17.170 28.171 1.00 68.50 328 HIS A C 1
ATOM 2432 O O . HIS A 1 328 ? -8.020 16.361 28.925 1.00 68.50 328 HIS A O 1
ATOM 2438 N N . PRO A 1 329 ? -7.411 18.472 28.508 1.00 60.06 329 PRO A N 1
ATOM 2439 C CA . PRO A 1 329 ? -8.048 18.998 29.713 1.00 60.06 329 PRO A CA 1
ATOM 2440 C C . PRO A 1 329 ? -9.574 18.803 29.675 1.00 60.06 329 PRO A C 1
ATOM 2442 O O . PRO A 1 329 ? -10.234 19.180 28.709 1.00 60.06 329 PRO A O 1
ATOM 2445 N N . GLY A 1 330 ? -10.137 18.235 30.748 1.00 66.81 330 GLY A N 1
ATOM 2446 C CA . GLY A 1 330 ? -11.579 17.976 30.878 1.00 66.81 330 GLY A CA 1
ATOM 2447 C C . GLY A 1 330 ? -12.052 16.624 30.333 1.00 66.81 330 GLY A C 1
ATOM 2448 O O . GLY A 1 330 ? -13.254 16.444 30.158 1.00 66.81 330 GLY A O 1
ATOM 2449 N N . LYS A 1 331 ? -11.132 15.697 30.051 1.00 85.38 331 LYS A N 1
ATOM 2450 C CA . LYS A 1 331 ? -11.442 14.315 29.672 1.00 85.38 331 LYS A CA 1
ATOM 2451 C C . LYS A 1 331 ? -11.376 13.356 30.858 1.00 85.38 331 LYS A C 1
ATOM 2453 O O . LYS A 1 331 ? -10.664 13.595 31.834 1.00 85.38 331 LYS A O 1
ATOM 2458 N N . ASP A 1 332 ? -12.096 12.247 30.742 1.00 90.94 332 ASP A N 1
ATOM 2459 C CA . ASP A 1 332 ? -12.396 11.338 31.849 1.00 90.94 332 ASP A CA 1
ATOM 2460 C C . ASP A 1 332 ? -11.412 10.156 31.953 1.00 90.94 332 ASP A C 1
ATOM 2462 O O . ASP A 1 332 ? -11.795 9.043 32.319 1.00 90.94 332 ASP A O 1
ATOM 2466 N N . HIS A 1 333 ? -10.119 10.372 31.670 1.00 93.50 333 HIS A N 1
ATOM 2467 C CA . HIS A 1 333 ? -9.108 9.300 31.690 1.00 93.50 333 HIS A CA 1
ATOM 2468 C C . HIS A 1 333 ? -9.063 8.536 33.013 1.00 93.50 333 HIS A C 1
ATOM 2470 O O . HIS A 1 333 ? -8.945 7.317 33.006 1.00 93.50 333 HIS A O 1
ATOM 2476 N N . ALA A 1 334 ? -9.196 9.229 34.148 1.00 92.69 334 ALA A N 1
ATOM 2477 C CA . ALA A 1 334 ? -9.193 8.582 35.461 1.00 92.69 334 ALA A CA 1
ATOM 2478 C C . ALA A 1 334 ? -10.345 7.572 35.601 1.00 92.69 334 ALA A C 1
ATOM 2480 O O . ALA A 1 334 ? -10.126 6.439 36.022 1.00 92.69 334 ALA A O 1
ATOM 2481 N N . ALA A 1 335 ? -11.552 7.953 35.174 1.00 95.00 335 ALA A N 1
ATOM 2482 C CA . ALA A 1 335 ? -12.716 7.076 35.218 1.00 95.00 335 ALA A CA 1
ATOM 2483 C C . ALA A 1 335 ? -12.577 5.895 34.245 1.00 95.00 335 ALA A C 1
ATOM 2485 O O . ALA A 1 335 ? -12.939 4.771 34.592 1.00 95.00 335 ALA A O 1
ATOM 2486 N N . ILE A 1 336 ? -12.002 6.122 33.059 1.00 96.50 336 ILE A N 1
ATOM 2487 C CA . ILE A 1 336 ? -11.712 5.056 32.087 1.00 96.50 336 ILE A CA 1
ATOM 2488 C C . ILE A 1 336 ? -10.693 4.067 32.664 1.00 96.50 336 ILE A C 1
ATOM 2490 O O . ILE A 1 336 ? -10.919 2.859 32.626 1.00 96.50 336 ILE A O 1
ATOM 2494 N N . ILE A 1 337 ? -9.594 4.556 33.245 1.00 96.25 337 ILE A N 1
ATOM 2495 C CA . ILE A 1 337 ? -8.559 3.718 33.864 1.00 96.25 337 ILE A CA 1
ATOM 2496 C C . ILE A 1 337 ? -9.152 2.883 34.995 1.00 96.25 337 ILE A C 1
ATOM 2498 O O . ILE A 1 337 ? -8.908 1.675 35.043 1.00 96.25 337 ILE A O 1
ATOM 2502 N N . ASP A 1 338 ? -9.945 3.491 35.878 1.00 95.94 338 ASP A N 1
ATOM 2503 C CA . ASP A 1 338 ? -10.609 2.783 36.973 1.00 95.94 338 ASP A CA 1
ATOM 2504 C C . ASP A 1 338 ? -11.535 1.691 36.430 1.00 95.94 338 ASP A C 1
ATOM 2506 O O . ASP A 1 338 ? -11.478 0.537 36.868 1.00 95.94 338 ASP A O 1
ATOM 2510 N N . ARG A 1 339 ? -12.344 2.029 35.422 1.00 96.12 339 ARG A N 1
ATOM 2511 C CA . ARG A 1 339 ? -13.284 1.105 34.791 1.00 96.12 339 ARG A CA 1
ATOM 2512 C C . ARG A 1 339 ? -12.585 -0.091 34.151 1.00 96.12 339 ARG A C 1
ATOM 2514 O O . ARG A 1 339 ? -12.943 -1.238 34.427 1.00 96.12 339 ARG A O 1
ATOM 2521 N N . LEU A 1 340 ? -11.586 0.162 33.311 1.00 95.81 340 LEU A N 1
ATOM 2522 C CA . LEU A 1 340 ? -10.844 -0.883 32.610 1.00 95.81 340 LEU A CA 1
ATOM 2523 C C . LEU A 1 340 ? -9.993 -1.716 33.583 1.00 95.81 340 LEU A C 1
ATOM 2525 O O . LEU A 1 340 ? -9.887 -2.932 33.420 1.00 95.81 340 LEU A O 1
ATOM 2529 N N . SER A 1 341 ? -9.458 -1.109 34.647 1.00 95.12 341 SER A N 1
ATOM 2530 C CA . SER A 1 341 ? -8.733 -1.830 35.703 1.00 95.12 341 SER A CA 1
ATOM 2531 C C . SER A 1 341 ? -9.644 -2.786 36.476 1.00 95.12 341 SER A C 1
ATOM 2533 O O . SER A 1 341 ? -9.242 -3.918 36.751 1.00 95.12 341 SER A O 1
ATOM 2535 N N . GLN A 1 342 ? -10.881 -2.377 36.782 1.00 94.19 342 GLN A N 1
ATOM 2536 C CA . GLN A 1 342 ? -11.881 -3.257 37.398 1.00 94.19 342 GLN A CA 1
ATOM 2537 C C . GLN A 1 342 ? -12.209 -4.452 36.496 1.00 94.19 342 GLN A C 1
ATOM 2539 O O . GLN A 1 342 ? -12.190 -5.588 36.967 1.00 94.19 342 GLN A O 1
ATOM 2544 N N . LEU A 1 343 ? -12.437 -4.220 35.197 1.00 93.12 343 LEU A N 1
ATOM 2545 C CA . LEU A 1 343 ? -12.680 -5.300 34.230 1.00 93.12 343 LEU A CA 1
ATOM 2546 C C . LEU A 1 343 ? -11.497 -6.277 34.154 1.00 93.12 343 LEU A C 1
ATOM 2548 O O . LEU A 1 343 ? -11.703 -7.491 34.136 1.00 93.12 343 LEU A O 1
ATOM 2552 N N . LYS A 1 344 ? -10.259 -5.765 34.178 1.00 90.00 344 LYS A N 1
ATOM 2553 C CA . LYS A 1 344 ? -9.041 -6.589 34.155 1.00 90.00 344 LYS A CA 1
ATOM 2554 C C . LYS A 1 344 ? -8.957 -7.457 35.407 1.00 90.00 344 LYS A C 1
ATOM 2556 O O . LYS A 1 344 ? -8.749 -8.662 35.300 1.00 90.00 344 LYS A O 1
ATOM 2561 N N . ALA A 1 345 ? -9.209 -6.877 36.580 1.00 87.62 345 ALA A N 1
ATOM 2562 C CA . ALA A 1 345 ? -9.235 -7.608 37.844 1.00 87.62 345 ALA A CA 1
ATOM 2563 C C . ALA A 1 345 ? -10.306 -8.714 37.863 1.00 87.62 345 ALA A C 1
ATOM 2565 O O . ALA A 1 345 ? -10.031 -9.817 38.333 1.00 87.62 345 ALA A O 1
ATOM 2566 N N . SER A 1 346 ? -11.496 -8.454 37.312 1.00 84.06 346 SER A N 1
ATOM 2567 C CA . SER A 1 346 ? -12.567 -9.453 37.206 1.00 84.06 346 SER A CA 1
ATOM 2568 C C . SER A 1 346 ? -12.263 -10.569 36.204 1.00 84.06 346 SER A C 1
ATOM 2570 O O . SER A 1 346 ? -12.686 -11.696 36.424 1.00 84.06 346 SER A O 1
ATOM 2572 N N . SER A 1 347 ? -11.511 -10.292 35.134 1.00 74.56 347 SER A N 1
ATOM 2573 C CA . SER A 1 347 ? -11.135 -11.300 34.127 1.00 74.56 347 SER A CA 1
ATOM 2574 C C . SER A 1 347 ? -10.058 -12.295 34.588 1.00 74.56 347 SER A C 1
ATOM 2576 O O . SER A 1 347 ? -9.886 -13.343 33.974 1.00 74.56 347 SER A O 1
ATOM 2578 N N . VAL A 1 348 ? -9.327 -11.967 35.661 1.00 61.75 348 VAL A N 1
ATOM 2579 C CA . VAL A 1 348 ? -8.218 -12.772 36.208 1.00 61.75 348 VAL A CA 1
ATOM 2580 C C . VAL A 1 348 ? -8.674 -13.665 37.375 1.00 61.75 348 VAL A C 1
ATOM 2582 O O . VAL A 1 348 ? -7.919 -14.531 37.818 1.00 61.75 348 VAL A O 1
ATOM 2585 N N . GLN A 1 349 ? -9.903 -13.499 37.876 1.00 41.53 349 GLN A N 1
ATOM 2586 C CA . GLN A 1 349 ? -10.453 -14.401 38.889 1.00 41.53 349 GLN A CA 1
ATOM 2587 C C . GLN A 1 349 ? -11.056 -15.658 38.229 1.00 41.53 349 GLN A C 1
ATOM 2589 O O . GLN A 1 349 ? -11.837 -15.509 37.291 1.00 41.53 349 GLN A O 1
ATOM 2594 N N . PRO A 1 350 ? -10.657 -16.869 38.675 1.00 40.66 350 PRO A N 1
ATOM 2595 C CA . PRO A 1 350 ? -11.008 -18.141 38.038 1.00 40.66 350 PRO A CA 1
ATOM 2596 C C . PRO A 1 350 ? -12.479 -18.540 38.169 1.00 40.66 350 PRO A C 1
ATOM 2598 O O . PRO A 1 350 ? -13.124 -18.145 39.170 1.00 40.66 350 PRO A O 1
#

Organism: NCBI:txid1828826

Secondary structure (DSSP, 8-state):
-HHHHHTT-HHHHHHHGGGS-HHHHHHIIIIIHHHHHHHHHHHHHTT-HHHHHHHHHHHTT-HHHHHHHHHTT--TT---TTS--HHHHHHHTT-HHHHHHHHHTT--TT-----TTTTT--HHHHHHH-TT-SSHHHHHHHHHHTT--TT---TTS--HHHHTTT-HHHHHHHHHTT--TT---TTS--HHHHS-HHHHHHHHHTT---TTHHHHHHHHHHHHT-HHHHHHHHTTT--TTHHHHHHHHHHHHTT-HHHHHHHHHTT--TT--BTTTB-HHHHHHHHT-HHHHHHHHHTT--TTPPPSSTT---HHHHHHHHHHH---TT--HHHHHHHHHHHHHHHT--

Foldseek 3Di:
DQVCLLQLVVVVCVVCQVVDDPVVNVVCVVPSVVNNVLNVVLVVQQVVPLQVQLLVCLLVLVLVSNLVSVVVVRQQARAHSQQDGSLLNNLLQQSVSSNVSSLVSPHDQQDFGPHPVGASHGSLLNLLQHPNHPPSLVSNVVSVVSPHDQCRAGPQQDGSCVSNAAVVSSNVSSLVSPHDQARAGPLRDGCCQRHDPSSVVVCVVSVYDPPCNLLSVLQVCLLVLPVVVNVVSLVVVHDCCRQQNNSLLNNLLNLSQVSNVVSLVSPRDQQRAHPQSPGSLLSNLLSQNVSSNVVSVVSPHDQQQFGNPPVSDGSLNSLVNSVVVVPHPPGHSVVSNVVVVVVVVVVPDD

Radius of gyration: 24.86 Å; Cα contacts (8 Å, |Δi|>4): 626; chains: 1; bounding box: 61×40×64 Å

pLDDT: mean 92.31, std 8.16, range [40.66, 98.69]

Mean predicted aligned error: 6.56 Å